Protein AF-A0A1G4JQG8-F1 (afdb_monomer_lite)

Radius of gyration: 28.27 Å; chains: 1; bounding box: 77×55×57 Å

Sequence (267 aa):
MTPISFDGLNLSKTSKTFNAACDEIEHASCKNINPGKVKKEIDALFSSLRLVADQLPAYDVEKYNARLEKLLKKVTDEGQATKKRKFQFKGKPKVDTPATNATPGDVELVDPKSKLTRQNIRYDQKIGNYQNLEDSSLSYENENEGLSENIIQSSSLHVRSLLRSVINFNGTPFNHGSIHIENAQDSVILLKLQAHSNIQVRLFGLHNCKVYIVRAGTEPQTIILENCSECQFHSDMKNTTTIQDFSNIGKLIEESEPSFSYVSFST

InterPro domains:
  IPR016098 Cyclase-associated protein CAP/septum formation inhibitor MinC, C-terminal [G3DSA:2.160.20.70] (112-264)
  IPR017901 C-CAP/cofactor C-like domain [PS51329] (112-262)

Foldseek 3Di:
DDDDDPPDDDQVVVLVVLVVLLVVLVVCLVVPHDLVVSLVSLVVSVVVLVVCVVVHDVVSSVVSVVSSVVSNVSSVVVVCPPDPPPDDDDPDPPDPDPDDDDDDDDPPPDDQPDAPECEEAEDDPVDQEAENYECYEYEYAPPDPPDCPQQAAEGHHEYENAYCYEYYYNEDSYQEEEYEYYQHENYEYAAEYEPNGHYAYEYENYELYEYEHAYPDQAAAEYEYANAANYEYEQVNPRRYHYHYPNQVPHPDDDDDDRYDYDHDDD

Organism: NCBI:txid1266666

Structure (mmCIF, N/CA/C/O backbone):
data_AF-A0A1G4JQG8-F1
#
_entry.id   AF-A0A1G4JQG8-F1
#
loop_
_atom_site.group_PDB
_atom_site.id
_atom_site.type_symbol
_atom_site.label_atom_id
_atom_site.label_alt_id
_atom_site.label_comp_id
_atom_site.label_asym_id
_atom_site.label_entity_id
_atom_site.label_seq_id
_atom_site.pdbx_PDB_ins_code
_atom_site.Cartn_x
_atom_site.Cartn_y
_atom_site.Cartn_z
_atom_site.occupancy
_atom_site.B_iso_or_equiv
_atom_site.auth_seq_id
_atom_site.auth_comp_id
_atom_site.auth_asym_id
_atom_site.auth_atom_id
_atom_site.pdbx_PDB_model_num
ATOM 1 N N . MET A 1 1 ? 44.232 36.525 -12.432 1.00 39.81 1 MET A N 1
ATOM 2 C CA . MET A 1 1 ? 44.971 35.293 -12.109 1.00 39.81 1 MET A CA 1
ATOM 3 C C . MET A 1 1 ? 45.468 34.710 -13.412 1.00 39.81 1 MET A C 1
ATOM 5 O O . MET A 1 1 ? 44.734 34.746 -14.394 1.00 39.81 1 MET A O 1
ATOM 9 N N . THR A 1 2 ? 46.738 34.326 -13.436 1.00 35.38 2 THR A N 1
ATOM 10 C CA . THR A 1 2 ? 47.447 33.759 -14.586 1.00 35.38 2 THR A CA 1
ATOM 11 C C . THR A 1 2 ? 46.851 32.402 -14.980 1.00 35.38 2 THR A C 1
ATOM 13 O O . THR A 1 2 ? 46.415 31.663 -14.097 1.00 35.38 2 THR A O 1
ATOM 16 N N . PRO A 1 3 ? 46.802 32.065 -16.282 1.00 38.88 3 PRO A N 1
ATOM 17 C CA . PRO A 1 3 ? 46.350 30.754 -16.734 1.00 38.88 3 PRO A CA 1
ATOM 18 C C . PRO A 1 3 ? 47.298 29.672 -16.205 1.00 38.88 3 PRO A C 1
ATOM 20 O O . PRO A 1 3 ? 48.518 29.801 -16.310 1.00 38.88 3 PRO A O 1
ATOM 23 N N . ILE A 1 4 ? 46.733 28.626 -15.603 1.00 49.22 4 ILE A N 1
ATOM 24 C CA . ILE A 1 4 ? 47.504 27.502 -15.072 1.00 49.22 4 ILE A CA 1
ATOM 25 C C . ILE A 1 4 ? 47.899 26.622 -16.263 1.00 49.22 4 ILE A C 1
ATOM 27 O O . ILE A 1 4 ? 47.044 25.967 -16.854 1.00 49.22 4 ILE A O 1
ATOM 31 N N . SER A 1 5 ? 49.181 26.643 -16.637 1.00 42.38 5 SER A N 1
ATOM 32 C CA . SER A 1 5 ? 49.748 25.688 -17.595 1.00 42.38 5 SER A CA 1
ATOM 33 C C . SER A 1 5 ? 50.168 24.418 -16.856 1.00 42.38 5 SER A C 1
ATOM 35 O O . SER A 1 5 ? 50.899 24.488 -15.866 1.00 42.38 5 SER A O 1
ATOM 37 N N . PHE A 1 6 ? 49.697 23.268 -17.335 1.00 51.81 6 PHE A N 1
ATOM 38 C CA . PHE A 1 6 ? 50.045 21.938 -16.832 1.00 51.81 6 PHE A CA 1
ATOM 39 C C . PHE A 1 6 ? 50.957 21.216 -17.832 1.00 51.81 6 PHE A C 1
ATOM 41 O O . PHE A 1 6 ? 50.687 20.088 -18.233 1.00 51.81 6 PHE A O 1
ATOM 48 N N . ASP A 1 7 ? 52.047 21.861 -18.246 1.00 42.00 7 ASP A N 1
ATOM 49 C CA . ASP A 1 7 ? 53.070 21.184 -19.040 1.00 42.00 7 ASP A CA 1
ATOM 50 C C . ASP A 1 7 ? 53.975 20.344 -18.127 1.00 42.00 7 ASP A C 1
ATOM 52 O O . ASP A 1 7 ? 54.821 20.854 -17.391 1.00 42.00 7 ASP A O 1
ATOM 56 N N . GLY A 1 8 ? 53.746 19.027 -18.175 1.00 56.66 8 GLY A N 1
ATOM 57 C CA . GLY A 1 8 ? 54.659 17.966 -17.741 1.00 56.66 8 GLY A CA 1
ATOM 58 C C . GLY A 1 8 ? 55.026 17.946 -16.257 1.00 56.66 8 GLY A C 1
ATOM 59 O O . GLY A 1 8 ? 56.146 18.313 -15.907 1.00 56.66 8 GLY A O 1
ATOM 60 N N . LEU A 1 9 ? 54.154 17.451 -15.361 1.00 45.22 9 LEU A N 1
ATOM 61 C CA . LEU A 1 9 ? 54.493 17.363 -13.931 1.00 45.22 9 LEU A CA 1
ATOM 62 C C . LEU A 1 9 ? 53.938 16.145 -13.161 1.00 45.22 9 LEU A C 1
ATOM 64 O O . LEU A 1 9 ? 52.785 15.748 -13.266 1.00 45.22 9 LEU A O 1
ATOM 68 N N . ASN A 1 10 ? 54.841 15.634 -12.317 1.00 58.09 10 ASN A N 1
ATOM 69 C CA . ASN A 1 10 ? 54.744 14.650 -11.235 1.00 58.09 10 ASN A CA 1
ATOM 70 C C . ASN A 1 10 ? 53.410 14.664 -10.450 1.00 58.09 10 ASN A C 1
ATOM 72 O O . ASN A 1 10 ? 53.010 15.702 -9.925 1.00 58.09 10 ASN A O 1
ATOM 76 N N . LEU A 1 11 ? 52.812 13.478 -10.274 1.00 56.19 11 LEU A N 1
ATOM 77 C CA . LEU A 1 11 ? 51.532 13.210 -9.594 1.00 56.19 11 LEU A CA 1
ATOM 78 C C . LEU A 1 11 ? 51.364 13.942 -8.245 1.00 56.19 11 LEU A C 1
ATOM 80 O O . LEU A 1 11 ? 50.303 14.484 -7.936 1.00 56.19 11 LEU A O 1
ATOM 84 N N . SER A 1 12 ? 52.443 14.024 -7.458 1.00 58.72 12 SER A N 1
ATOM 85 C CA . SER A 1 12 ? 52.441 14.689 -6.146 1.00 58.72 12 SER A CA 1
ATOM 86 C C . SER A 1 12 ? 52.349 16.218 -6.231 1.00 58.72 12 SER A C 1
ATOM 88 O O . SER A 1 12 ? 51.834 16.859 -5.314 1.00 58.72 12 SER A O 1
ATOM 90 N N . LYS A 1 13 ? 52.827 16.815 -7.329 1.00 61.56 13 LYS A N 1
ATOM 91 C CA . LYS A 1 13 ? 52.699 18.252 -7.602 1.00 61.56 13 LYS A CA 1
ATOM 92 C C . LYS A 1 13 ? 51.296 18.567 -8.114 1.00 61.56 13 LYS A C 1
ATOM 94 O O . LYS A 1 13 ? 50.686 19.496 -7.603 1.00 61.56 13 LYS A O 1
ATOM 99 N N . THR A 1 14 ? 50.748 17.744 -9.008 1.00 64.56 14 THR A N 1
ATOM 100 C CA . THR A 1 14 ? 49.387 17.903 -9.551 1.00 64.56 14 THR A CA 1
ATOM 101 C C . THR A 1 14 ? 48.327 17.851 -8.450 1.00 64.56 14 THR A C 1
ATOM 103 O O . THR A 1 14 ? 47.477 18.735 -8.373 1.00 64.56 14 THR A O 1
ATOM 106 N N . SER A 1 15 ? 48.440 16.897 -7.519 1.00 65.62 15 SER A N 1
ATOM 107 C CA . SER A 1 15 ? 47.532 16.792 -6.369 1.00 65.62 15 SER A CA 1
ATOM 108 C C . SER A 1 15 ? 47.615 18.006 -5.429 1.00 65.62 15 SER A C 1
ATOM 110 O O . SER A 1 15 ? 46.590 18.518 -4.970 1.00 65.62 15 SER A O 1
ATOM 112 N N . LYS A 1 16 ? 48.824 18.522 -5.163 1.00 69.50 16 LYS A N 1
ATOM 113 C CA . LYS A 1 16 ? 49.020 19.727 -4.338 1.00 69.50 16 LYS A CA 1
ATOM 114 C C . LYS A 1 16 ? 48.466 20.982 -5.012 1.00 69.50 16 LYS A C 1
ATOM 116 O O . LYS A 1 16 ? 47.820 21.778 -4.340 1.00 69.50 16 LYS A O 1
ATOM 121 N N . THR A 1 17 ? 48.660 21.129 -6.321 1.00 69.94 17 THR A N 1
ATOM 122 C CA . THR A 1 17 ? 48.133 22.259 -7.097 1.00 69.94 17 THR A CA 1
ATOM 123 C C . THR A 1 17 ? 46.606 22.243 -7.157 1.00 69.94 17 THR A C 1
ATOM 125 O O . THR A 1 17 ? 45.989 23.287 -6.972 1.00 69.94 17 THR A O 1
ATOM 128 N N . PHE A 1 18 ? 45.981 21.072 -7.334 1.00 70.75 18 PHE A N 1
ATOM 129 C CA . PHE A 1 18 ? 44.518 20.953 -7.314 1.00 70.75 18 PHE A CA 1
ATOM 130 C C . PHE A 1 18 ? 43.921 21.253 -5.941 1.00 70.75 18 PHE A C 1
ATOM 132 O O . PHE A 1 18 ? 42.918 21.958 -5.854 1.00 70.75 18 PHE A O 1
ATOM 139 N N . ASN A 1 19 ? 44.547 20.764 -4.868 1.00 73.62 19 ASN A N 1
ATOM 140 C CA . ASN A 1 19 ? 44.100 21.077 -3.513 1.00 73.62 19 ASN A CA 1
ATOM 141 C C . ASN A 1 19 ? 44.232 22.576 -3.213 1.00 73.62 19 ASN A C 1
ATOM 143 O O . ASN A 1 19 ? 43.256 23.174 -2.778 1.00 73.62 19 ASN A O 1
ATOM 147 N N . ALA A 1 20 ? 45.369 23.197 -3.547 1.00 75.06 20 ALA A N 1
ATOM 148 C CA . ALA A 1 20 ? 45.568 24.634 -3.363 1.00 75.06 20 ALA A CA 1
ATOM 149 C C . ALA A 1 20 ? 44.559 25.476 -4.167 1.00 75.06 20 ALA A C 1
ATOM 151 O O . ALA A 1 20 ? 43.997 26.427 -3.634 1.00 75.06 20 ALA A O 1
ATOM 152 N N . ALA A 1 21 ? 44.264 25.098 -5.416 1.00 71.25 21 ALA A N 1
ATOM 153 C CA . ALA A 1 21 ? 43.265 25.785 -6.235 1.00 71.25 21 ALA A CA 1
ATOM 154 C C . ALA A 1 21 ? 41.833 25.623 -5.685 1.00 71.25 21 ALA A C 1
ATOM 156 O O . ALA A 1 21 ? 41.050 26.572 -5.710 1.00 71.25 21 ALA A O 1
ATOM 157 N N . CYS A 1 22 ? 41.490 24.446 -5.147 1.00 69.19 22 CYS A N 1
ATOM 158 C CA . CYS A 1 22 ? 40.207 24.235 -4.469 1.00 69.19 22 CYS A CA 1
ATOM 159 C C . CYS A 1 22 ? 40.104 25.067 -3.181 1.00 69.19 22 CYS A C 1
ATOM 161 O O . CYS A 1 22 ? 39.057 25.661 -2.927 1.00 69.19 22 CYS A O 1
ATOM 163 N N . ASP A 1 23 ? 41.183 25.144 -2.399 1.00 76.06 23 ASP A N 1
ATOM 164 C CA . ASP A 1 23 ? 41.245 25.926 -1.159 1.00 76.06 23 ASP A CA 1
ATOM 165 C C . ASP A 1 23 ? 41.151 27.441 -1.442 1.00 76.06 23 ASP A C 1
ATOM 167 O O . ASP A 1 23 ? 40.461 28.172 -0.728 1.00 76.06 23 ASP A O 1
ATOM 171 N N . GLU A 1 24 ? 41.780 27.928 -2.520 1.00 74.44 24 GLU A N 1
ATOM 172 C CA . GLU A 1 24 ? 41.679 29.328 -2.957 1.00 74.44 24 GLU A CA 1
ATOM 173 C C . GLU A 1 24 ? 40.253 29.706 -3.380 1.00 74.44 24 GLU A C 1
ATOM 175 O O . GLU A 1 24 ? 39.774 30.785 -3.020 1.00 74.44 24 GLU A O 1
ATOM 180 N N . ILE A 1 25 ? 39.548 28.814 -4.083 1.00 69.38 25 ILE A N 1
ATOM 181 C CA . ILE A 1 25 ? 38.146 29.020 -4.476 1.00 69.38 25 ILE A CA 1
ATOM 182 C C . ILE A 1 25 ? 37.213 28.963 -3.270 1.00 69.38 25 ILE A C 1
ATOM 184 O O . ILE A 1 25 ? 36.303 29.785 -3.161 1.00 69.38 25 ILE A O 1
ATOM 188 N N . GLU A 1 26 ? 37.453 28.044 -2.334 1.00 70.06 26 GLU A N 1
ATOM 189 C CA . GLU A 1 26 ? 36.725 27.982 -1.064 1.00 70.06 26 GLU A CA 1
ATOM 190 C C . GLU A 1 26 ? 36.859 29.295 -0.286 1.00 70.06 26 GLU A C 1
ATOM 192 O O . GLU A 1 26 ? 35.862 29.878 0.150 1.00 70.06 26 GLU A O 1
ATOM 197 N N . HIS A 1 27 ? 38.078 29.820 -0.190 1.00 70.00 27 HIS A N 1
ATOM 198 C CA . HIS A 1 27 ? 38.349 31.081 0.485 1.00 70.00 27 HIS A CA 1
ATOM 199 C C . HIS A 1 27 ? 37.795 32.304 -0.276 1.00 70.00 27 HIS A C 1
ATOM 201 O O . HIS A 1 27 ? 37.311 33.251 0.350 1.00 70.00 27 HIS A O 1
ATOM 207 N N . ALA A 1 28 ? 37.802 32.291 -1.615 1.00 64.50 28 ALA A N 1
ATOM 208 C CA . ALA A 1 28 ? 37.194 33.336 -2.443 1.00 64.50 28 ALA A CA 1
ATOM 209 C C . ALA A 1 28 ? 35.658 33.354 -2.334 1.00 64.50 28 ALA A C 1
ATOM 211 O O . ALA A 1 28 ? 35.064 34.436 -2.291 1.00 64.50 28 ALA A O 1
ATOM 212 N N . SER A 1 29 ? 35.026 32.180 -2.214 1.00 62.44 29 SER A N 1
ATOM 213 C CA . SER A 1 29 ? 33.582 32.036 -1.981 1.00 62.44 29 SER A CA 1
ATOM 214 C C . SER A 1 29 ? 33.173 32.625 -0.626 1.00 62.44 29 SER A C 1
ATOM 216 O O . SER A 1 29 ? 32.195 33.361 -0.548 1.00 62.44 29 SER A O 1
ATOM 218 N N . CYS A 1 30 ? 33.964 32.411 0.434 1.00 62.56 30 CYS A N 1
ATOM 219 C CA . CYS A 1 30 ? 33.686 32.981 1.761 1.00 62.56 30 CYS A CA 1
ATOM 220 C C . CYS A 1 30 ? 33.865 34.510 1.846 1.00 62.56 30 CYS A C 1
ATOM 222 O O . CYS A 1 30 ? 33.327 35.134 2.760 1.00 62.56 30 CYS A O 1
ATOM 224 N N . LYS A 1 31 ? 34.602 35.137 0.916 1.00 60.97 31 LYS A N 1
ATOM 225 C CA . LYS A 1 31 ? 34.872 36.591 0.908 1.00 60.97 31 LYS A CA 1
ATOM 226 C C . LYS A 1 31 ? 33.889 37.422 0.074 1.00 60.97 31 LYS A C 1
ATOM 228 O O . LYS A 1 31 ? 34.141 38.604 -0.147 1.00 60.97 31 LYS A O 1
ATOM 233 N N . ASN A 1 32 ? 32.759 36.845 -0.347 1.00 55.69 32 ASN A N 1
ATOM 234 C CA . ASN A 1 32 ? 31.699 37.549 -1.085 1.00 55.69 32 ASN A CA 1
ATOM 235 C C . ASN A 1 32 ? 32.187 38.144 -2.427 1.00 55.69 32 ASN A C 1
ATOM 237 O O . ASN A 1 32 ? 31.772 39.223 -2.857 1.00 55.69 32 ASN A O 1
ATOM 241 N N . ILE A 1 33 ? 33.114 37.448 -3.093 1.00 59.44 33 ILE A N 1
ATOM 242 C CA . ILE A 1 33 ? 33.596 37.823 -4.425 1.00 59.44 33 ILE A CA 1
ATOM 243 C C . ILE A 1 33 ? 32.560 37.373 -5.459 1.00 59.44 33 ILE A C 1
ATOM 245 O O . ILE A 1 33 ? 32.061 36.255 -5.404 1.00 59.44 33 ILE A O 1
ATOM 249 N N . ASN A 1 34 ? 32.248 38.272 -6.400 1.00 68.00 34 ASN A N 1
ATOM 250 C CA . ASN A 1 34 ? 31.232 38.137 -7.449 1.00 68.00 34 ASN A CA 1
ATOM 251 C C . ASN A 1 34 ? 31.001 36.670 -7.901 1.00 68.00 34 ASN A C 1
ATOM 253 O O . ASN A 1 34 ? 31.889 36.088 -8.537 1.00 68.00 34 ASN A O 1
ATOM 257 N N . PRO A 1 35 ? 29.816 36.082 -7.639 1.00 66.62 35 PRO A N 1
ATOM 258 C CA . PRO A 1 35 ? 29.555 34.651 -7.833 1.00 66.62 35 PRO A CA 1
ATOM 259 C C . PRO A 1 35 ? 29.714 34.206 -9.294 1.00 66.62 35 PRO A C 1
ATOM 261 O O . PRO A 1 35 ? 30.052 33.057 -9.572 1.00 66.62 35 PRO A O 1
ATOM 264 N N . GLY A 1 36 ? 29.543 35.128 -10.251 1.00 69.62 36 GLY A N 1
ATOM 265 C CA . GLY A 1 36 ? 29.764 34.850 -11.670 1.00 69.62 36 GLY A CA 1
ATOM 266 C C . GLY A 1 36 ? 31.234 34.618 -12.037 1.00 69.62 36 GLY A C 1
ATOM 267 O O . GLY A 1 36 ? 31.514 33.931 -13.017 1.00 69.62 36 GLY A O 1
ATOM 268 N N . LYS A 1 37 ? 32.176 35.166 -11.261 1.00 72.56 37 LYS A N 1
ATOM 269 C CA . LYS A 1 37 ? 33.614 34.957 -11.464 1.00 72.56 37 LYS A CA 1
ATOM 270 C C . LYS A 1 37 ? 34.063 33.624 -10.862 1.00 72.56 37 LYS A C 1
ATOM 272 O O . LYS A 1 37 ? 34.716 32.852 -11.554 1.00 72.56 37 LYS A O 1
ATOM 277 N N . VAL A 1 38 ? 33.608 33.321 -9.646 1.00 71.94 38 VAL A N 1
ATOM 278 C CA . VAL A 1 38 ? 33.898 32.055 -8.950 1.00 71.94 38 VAL A CA 1
ATOM 279 C C . VAL A 1 38 ? 33.360 30.858 -9.740 1.00 71.94 38 VAL A C 1
ATOM 281 O O . VAL A 1 38 ? 34.055 29.863 -9.910 1.00 71.94 38 VAL A O 1
ATOM 284 N N . LYS A 1 39 ? 32.162 30.975 -10.330 1.00 78.69 39 LYS A N 1
ATOM 285 C CA . LYS A 1 39 ? 31.610 29.929 -11.202 1.00 78.69 39 LYS A CA 1
ATOM 286 C C . LYS A 1 39 ? 32.491 29.643 -12.426 1.00 78.69 39 LYS A C 1
ATOM 288 O O . LYS A 1 39 ? 32.757 28.486 -12.721 1.00 78.69 39 LYS A O 1
ATOM 293 N N . LYS A 1 40 ? 32.982 30.685 -13.109 1.00 77.50 40 LYS A N 1
ATOM 294 C CA . LYS A 1 40 ? 33.889 30.518 -14.260 1.00 77.50 40 LYS A CA 1
ATOM 295 C C . LYS A 1 40 ? 35.212 29.857 -13.867 1.00 77.50 40 LYS A C 1
ATOM 297 O O . LYS A 1 40 ? 35.772 29.114 -14.663 1.00 77.50 40 LYS A O 1
ATOM 302 N N . GLU A 1 41 ? 35.701 30.123 -12.659 1.00 76.19 41 GLU A N 1
ATOM 303 C CA . GLU A 1 41 ? 36.919 29.505 -12.122 1.00 76.19 41 GLU A CA 1
ATOM 304 C C . GLU A 1 41 ? 36.696 28.019 -11.778 1.00 76.19 41 GLU A C 1
ATOM 306 O O . GLU A 1 41 ? 37.545 27.187 -12.097 1.00 76.19 41 GLU A O 1
ATOM 311 N N . ILE A 1 42 ? 35.522 27.660 -11.244 1.00 79.19 42 ILE A N 1
ATOM 312 C CA . ILE A 1 42 ? 35.119 26.260 -11.023 1.00 79.19 42 ILE A CA 1
ATOM 313 C C . ILE A 1 42 ? 34.980 25.505 -12.356 1.00 79.19 42 ILE A C 1
ATOM 315 O O . ILE A 1 42 ? 35.508 24.402 -12.493 1.00 79.19 42 ILE A O 1
ATOM 319 N N . ASP A 1 43 ? 34.336 26.102 -13.364 1.00 79.31 43 ASP A N 1
ATOM 320 C CA . ASP A 1 43 ? 34.175 25.493 -14.695 1.00 79.31 43 ASP A CA 1
ATOM 321 C C . ASP A 1 43 ? 35.535 25.293 -15.403 1.00 79.31 43 ASP A C 1
ATOM 323 O O . ASP A 1 43 ? 35.767 24.281 -16.079 1.00 79.31 43 ASP A O 1
ATOM 327 N N . ALA A 1 44 ? 36.474 26.226 -15.208 1.00 79.06 44 ALA A N 1
ATOM 328 C CA . ALA A 1 44 ? 37.845 26.095 -15.695 1.00 79.06 44 ALA A CA 1
ATOM 329 C C . ALA A 1 44 ? 38.595 24.945 -14.999 1.00 79.06 44 ALA A C 1
ATOM 331 O O . ALA A 1 44 ? 39.303 24.193 -15.665 1.00 79.06 44 ALA A O 1
ATOM 332 N N . LEU 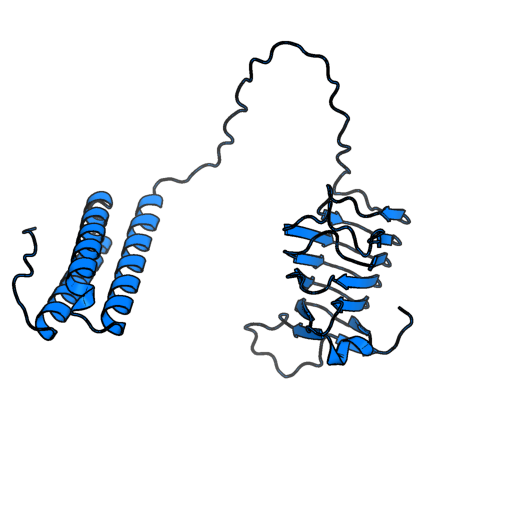A 1 45 ? 38.399 24.745 -13.691 1.00 79.06 45 LEU A N 1
ATOM 333 C CA . LEU A 1 45 ? 38.989 23.617 -12.958 1.00 79.06 45 LEU A CA 1
ATOM 334 C C . LEU A 1 45 ? 38.386 22.269 -13.337 1.00 79.06 45 LEU A C 1
ATOM 336 O O . LEU A 1 45 ? 39.136 21.303 -13.439 1.00 79.06 45 LEU A O 1
ATOM 340 N N . PHE A 1 46 ? 37.081 22.194 -13.609 1.00 80.19 46 PHE A N 1
ATOM 341 C CA . PHE A 1 46 ? 36.476 20.986 -14.180 1.00 80.19 46 PHE A CA 1
ATOM 342 C C . PHE A 1 46 ? 37.096 20.634 -15.533 1.00 80.19 46 PHE A C 1
ATOM 344 O O . PHE A 1 46 ? 37.373 19.467 -15.809 1.00 80.19 46 PHE A O 1
ATOM 351 N N . SER A 1 47 ? 37.343 21.644 -16.367 1.00 78.56 47 SER A N 1
ATOM 352 C CA . SER A 1 47 ? 37.980 21.456 -17.672 1.00 78.56 47 SER A CA 1
ATOM 353 C C . SER A 1 47 ? 39.422 20.964 -17.516 1.00 78.56 47 SER A C 1
ATOM 355 O O . SER A 1 47 ? 39.809 19.993 -18.160 1.00 78.56 47 SER A O 1
ATOM 357 N N . SER A 1 48 ? 40.187 21.555 -16.597 1.00 76.31 48 SER A N 1
ATOM 358 C CA . SER A 1 48 ? 41.548 21.109 -16.279 1.00 76.31 48 SER A CA 1
ATOM 359 C C . SER A 1 48 ? 41.580 19.699 -15.690 1.00 76.31 48 SER A C 1
ATOM 361 O O . SER A 1 48 ? 42.434 18.910 -16.076 1.00 76.31 48 SER A O 1
ATOM 363 N N . LEU A 1 49 ? 40.639 19.351 -14.804 1.00 78.25 49 LEU A N 1
ATOM 364 C CA . LEU A 1 49 ? 40.551 18.019 -14.197 1.00 78.25 49 LEU A CA 1
ATOM 365 C C . LEU A 1 49 ? 40.274 16.949 -15.252 1.00 78.25 49 LEU A C 1
ATOM 367 O O . LEU A 1 49 ? 40.895 15.895 -15.217 1.00 78.25 49 LEU A O 1
ATOM 371 N N . ARG A 1 50 ? 39.399 17.237 -16.223 1.00 80.81 50 ARG A N 1
ATOM 372 C CA . ARG A 1 50 ? 39.124 16.337 -17.353 1.00 80.81 50 ARG A CA 1
ATOM 373 C C . ARG A 1 50 ? 40.347 16.110 -18.238 1.00 80.81 50 ARG A C 1
ATOM 375 O O . ARG A 1 50 ? 40.520 15.005 -18.727 1.00 80.81 50 ARG A O 1
ATOM 382 N N . LEU A 1 51 ? 41.197 17.122 -18.416 1.00 78.19 51 LEU A N 1
ATOM 383 C CA . LEU A 1 51 ? 42.424 16.998 -19.212 1.00 78.19 51 LEU A CA 1
ATOM 384 C C . LEU A 1 51 ? 43.503 16.144 -18.530 1.00 78.19 51 LEU A C 1
ATOM 386 O O . LEU A 1 51 ? 44.323 15.547 -19.220 1.00 78.19 51 LEU A O 1
ATOM 390 N N . VAL A 1 52 ? 43.509 16.075 -17.194 1.00 75.56 52 VAL A N 1
ATOM 391 C CA . VAL A 1 52 ? 44.491 15.289 -16.421 1.00 75.56 52 VAL A CA 1
ATOM 392 C C . VAL A 1 52 ? 43.901 14.022 -15.791 1.00 75.56 52 VAL A C 1
ATOM 394 O O . VAL A 1 52 ? 44.609 13.319 -15.073 1.00 75.56 52 VAL A O 1
ATOM 397 N N . ALA A 1 53 ? 42.624 13.720 -16.050 1.00 75.19 53 ALA A N 1
ATOM 398 C CA . ALA A 1 53 ? 41.895 12.615 -15.424 1.00 75.19 53 ALA A CA 1
ATOM 399 C C . ALA A 1 53 ? 42.554 11.257 -15.700 1.00 75.19 53 ALA A C 1
ATOM 401 O O . ALA A 1 53 ? 42.707 10.461 -14.779 1.00 75.19 53 ALA A O 1
ATOM 402 N N . ASP A 1 54 ? 43.032 11.042 -16.927 1.00 75.94 54 ASP A N 1
ATOM 403 C CA . ASP A 1 54 ? 43.691 9.794 -17.341 1.00 75.94 54 ASP A CA 1
ATOM 404 C C . ASP A 1 54 ? 45.073 9.592 -16.691 1.00 75.94 54 ASP A C 1
ATOM 406 O O . ASP A 1 54 ? 45.655 8.512 -16.767 1.00 75.94 54 ASP A O 1
ATOM 410 N N . GLN A 1 55 ? 45.617 10.633 -16.053 1.00 74.44 55 GLN A N 1
ATOM 411 C CA . GLN A 1 55 ? 46.919 10.611 -15.382 1.00 74.44 55 GLN A CA 1
ATOM 412 C C . GLN A 1 55 ? 46.792 10.540 -13.856 1.00 74.44 55 GLN A C 1
ATOM 414 O O . GLN A 1 55 ? 47.807 10.472 -13.164 1.00 74.44 55 GLN A O 1
ATOM 419 N N . LEU A 1 56 ? 45.568 10.569 -13.323 1.00 72.94 56 LEU A N 1
ATOM 420 C CA . LEU A 1 56 ? 45.283 10.536 -11.893 1.00 72.94 56 LEU A CA 1
ATOM 421 C C . LEU A 1 56 ? 44.652 9.192 -11.495 1.00 72.94 56 LEU A C 1
ATOM 423 O O . LEU A 1 56 ? 43.912 8.593 -12.273 1.00 72.94 56 LEU A O 1
ATOM 427 N N . PRO A 1 57 ? 44.888 8.709 -10.263 1.00 77.94 57 PRO A N 1
ATOM 428 C CA . PRO A 1 57 ? 44.128 7.593 -9.718 1.00 77.94 57 PRO A CA 1
ATOM 429 C C . PRO A 1 57 ? 42.627 7.904 -9.723 1.00 77.94 57 PRO A C 1
ATOM 431 O O . PRO A 1 57 ? 42.220 9.003 -9.344 1.00 77.94 57 PRO A O 1
ATOM 434 N N . ALA A 1 58 ? 41.797 6.919 -10.076 1.00 75.31 58 ALA A N 1
ATOM 435 C CA . ALA A 1 58 ? 40.339 7.079 -10.154 1.00 75.31 58 ALA A CA 1
ATOM 436 C C . ALA A 1 58 ? 39.728 7.661 -8.864 1.00 75.31 58 ALA A C 1
ATOM 438 O O . ALA A 1 58 ? 38.858 8.527 -8.922 1.00 75.31 58 ALA A O 1
ATOM 439 N N . TYR A 1 59 ? 40.260 7.255 -7.707 1.00 78.31 59 TYR A N 1
ATOM 440 C CA . TYR A 1 59 ? 39.870 7.779 -6.398 1.00 78.31 59 TYR A CA 1
ATOM 441 C C . TYR A 1 59 ? 40.095 9.293 -6.259 1.00 78.31 59 TYR A C 1
ATOM 443 O O . TYR A 1 59 ? 39.247 10.004 -5.722 1.00 78.31 59 TYR A O 1
ATOM 451 N N . ASP A 1 60 ? 41.218 9.810 -6.761 1.00 72.69 60 ASP A N 1
ATOM 452 C CA . ASP A 1 60 ? 41.526 11.238 -6.682 1.00 72.69 60 ASP A CA 1
ATOM 453 C C . ASP A 1 60 ? 40.646 12.041 -7.646 1.00 72.69 60 ASP A C 1
ATOM 455 O O . ASP A 1 60 ? 40.143 13.101 -7.278 1.00 72.69 60 ASP A O 1
ATOM 459 N N . VAL A 1 61 ? 40.380 11.513 -8.845 1.00 78.00 61 VAL A N 1
ATOM 460 C CA . VAL A 1 61 ? 39.458 12.130 -9.816 1.00 78.00 61 VAL A CA 1
ATOM 461 C C . VAL A 1 61 ? 38.049 12.249 -9.235 1.00 78.00 61 VAL A C 1
ATOM 463 O O . VAL A 1 61 ? 37.440 13.319 -9.299 1.00 78.00 61 VAL A O 1
ATOM 466 N N . GLU A 1 62 ? 37.536 11.182 -8.624 1.00 80.75 62 GLU A N 1
ATOM 467 C CA . GLU A 1 62 ? 36.223 11.176 -7.976 1.00 80.75 62 GLU A CA 1
ATOM 468 C C . GLU A 1 62 ? 36.172 12.154 -6.793 1.00 80.75 62 GLU A C 1
ATOM 470 O O . GLU A 1 62 ? 35.255 12.972 -6.690 1.00 80.75 62 GLU A O 1
ATOM 475 N N . LYS A 1 63 ? 37.213 12.156 -5.953 1.00 81.44 63 LYS A N 1
ATOM 476 C CA . LYS A 1 63 ? 37.350 13.083 -4.824 1.00 81.44 63 LYS A CA 1
ATOM 477 C C . LYS A 1 63 ? 37.365 14.549 -5.267 1.00 81.44 63 LYS A C 1
ATOM 479 O O . LYS A 1 63 ? 36.712 15.383 -4.632 1.00 81.44 63 LYS A O 1
ATOM 484 N N . TYR A 1 64 ? 38.091 14.885 -6.336 1.00 79.06 64 TYR A N 1
ATOM 485 C CA . TYR A 1 64 ? 38.135 16.250 -6.866 1.00 79.06 64 TYR A CA 1
ATOM 486 C C . TYR A 1 64 ? 36.810 16.659 -7.515 1.00 79.06 64 TYR A C 1
ATOM 488 O O . TYR A 1 64 ? 36.350 17.775 -7.272 1.00 79.06 64 TYR A O 1
ATOM 496 N N . ASN A 1 65 ? 36.150 15.759 -8.249 1.00 81.19 65 ASN A N 1
ATOM 497 C CA . ASN A 1 65 ? 34.820 16.015 -8.809 1.00 81.19 65 ASN A CA 1
ATOM 498 C C . ASN A 1 65 ? 33.792 16.302 -7.710 1.00 81.19 65 ASN A C 1
ATOM 500 O O . ASN A 1 65 ? 33.147 17.349 -7.738 1.00 81.19 65 ASN A O 1
ATOM 504 N N . ALA A 1 66 ? 33.711 15.447 -6.688 1.00 82.31 66 ALA A N 1
ATOM 505 C CA . ALA A 1 66 ? 32.786 15.632 -5.571 1.00 82.31 66 ALA A CA 1
ATOM 506 C C . ALA A 1 66 ? 33.024 16.964 -4.832 1.00 82.31 66 ALA A C 1
ATOM 508 O O . ALA A 1 66 ? 32.081 17.636 -4.398 1.00 82.31 66 ALA A O 1
ATOM 509 N N . ARG A 1 67 ? 34.290 17.387 -4.706 1.00 80.12 67 ARG A N 1
ATOM 510 C CA . ARG A 1 67 ? 34.645 18.669 -4.084 1.00 80.12 67 ARG A CA 1
ATOM 511 C C . ARG A 1 67 ? 34.234 19.863 -4.950 1.00 80.12 67 ARG A C 1
ATOM 513 O O . ARG A 1 67 ? 33.626 20.797 -4.426 1.00 80.12 67 ARG A O 1
ATOM 520 N N . LEU A 1 68 ? 34.504 19.828 -6.255 1.00 81.75 68 LEU A N 1
ATOM 521 C CA . LEU A 1 68 ? 34.114 20.890 -7.188 1.00 81.75 68 LEU A CA 1
ATOM 522 C C . LEU A 1 68 ? 32.587 21.007 -7.324 1.00 81.75 68 LEU A C 1
ATOM 524 O O . LEU A 1 68 ? 32.061 22.119 -7.346 1.00 81.75 68 LEU A O 1
ATOM 528 N N . GLU A 1 69 ? 31.855 19.890 -7.321 1.00 82.88 69 GLU A N 1
ATOM 529 C CA . GLU A 1 69 ? 30.385 19.879 -7.318 1.00 82.88 69 GLU A CA 1
ATOM 530 C C . GLU A 1 69 ? 29.812 20.530 -6.058 1.00 82.88 69 GLU A C 1
ATOM 532 O O . GLU A 1 69 ? 28.895 21.355 -6.128 1.00 82.88 69 GLU A O 1
ATOM 537 N N . LYS A 1 70 ? 30.392 20.219 -4.893 1.00 82.44 70 LYS A N 1
ATOM 538 C CA . LYS A 1 70 ? 30.008 20.842 -3.622 1.00 82.44 70 LYS A CA 1
ATOM 539 C C . LYS A 1 70 ? 30.238 22.355 -3.643 1.00 82.44 70 LYS A C 1
ATOM 541 O O . LYS A 1 70 ? 29.420 23.098 -3.099 1.00 82.44 70 LYS A O 1
ATOM 546 N N . LEU A 1 71 ? 31.317 22.816 -4.276 1.00 76.88 71 LEU A N 1
ATOM 547 C CA . LEU A 1 71 ? 31.615 24.243 -4.422 1.00 76.88 71 LEU A CA 1
ATOM 548 C C . LEU A 1 71 ? 30.677 24.940 -5.399 1.00 76.88 71 LEU A C 1
ATOM 550 O O . LEU A 1 71 ? 30.143 26.002 -5.081 1.00 76.88 71 LEU A O 1
ATOM 554 N N . LEU A 1 72 ? 30.398 24.315 -6.541 1.00 80.12 72 LEU A N 1
ATOM 555 C CA . LEU A 1 72 ? 29.452 24.836 -7.522 1.00 80.12 72 LEU A CA 1
ATOM 556 C C . LEU A 1 72 ? 28.050 24.984 -6.921 1.00 80.12 72 LEU A C 1
ATOM 558 O O . LEU A 1 72 ? 27.376 25.992 -7.149 1.00 80.12 72 LEU A O 1
ATOM 562 N N . LYS A 1 73 ? 27.628 24.002 -6.116 1.00 81.94 73 LYS A N 1
ATOM 563 C CA . LYS A 1 73 ? 26.350 24.029 -5.403 1.00 81.94 73 LYS A CA 1
ATOM 564 C C . LYS A 1 73 ? 26.287 25.187 -4.407 1.00 81.94 73 LYS A C 1
ATOM 566 O O . LYS A 1 73 ? 25.347 25.971 -4.473 1.00 81.94 73 LYS A O 1
ATOM 571 N N . LYS A 1 74 ? 27.316 25.371 -3.571 1.00 77.12 74 LYS A N 1
ATOM 572 C CA . LYS A 1 74 ? 27.390 26.502 -2.625 1.00 77.12 74 LYS A CA 1
ATOM 573 C C . LYS A 1 74 ? 27.294 27.861 -3.321 1.00 77.12 74 LYS A C 1
ATOM 575 O O . LYS A 1 74 ? 26.480 28.684 -2.922 1.00 77.12 74 LYS A O 1
ATOM 580 N N . VAL A 1 75 ? 28.051 28.073 -4.400 1.00 73.31 75 VAL A N 1
ATOM 581 C CA . VAL A 1 75 ? 28.022 29.337 -5.162 1.00 73.31 75 VAL A CA 1
ATOM 582 C C . VAL A 1 75 ? 26.658 29.564 -5.828 1.00 73.31 75 VAL A C 1
ATOM 584 O O . VAL A 1 75 ? 26.186 30.698 -5.928 1.00 73.31 75 VAL A O 1
ATOM 587 N N . THR A 1 76 ? 26.000 28.493 -6.277 1.00 71.12 76 THR A N 1
ATOM 588 C CA . THR A 1 76 ? 24.664 28.567 -6.888 1.00 71.12 76 THR A CA 1
ATOM 589 C C . THR A 1 76 ? 23.582 28.878 -5.853 1.00 71.12 76 THR A C 1
ATOM 591 O O . THR A 1 76 ? 22.703 29.696 -6.129 1.00 71.12 76 THR A O 1
ATOM 594 N N . ASP A 1 77 ? 23.669 28.280 -4.666 1.00 68.25 77 ASP A N 1
ATOM 595 C CA . ASP A 1 77 ? 22.717 28.473 -3.570 1.00 68.25 77 ASP A CA 1
ATOM 596 C C . ASP A 1 77 ? 22.878 29.869 -2.931 1.00 68.25 77 ASP A C 1
ATOM 598 O O . ASP A 1 77 ? 21.891 30.582 -2.728 1.00 68.25 77 ASP A O 1
ATOM 602 N N . GLU A 1 78 ? 24.115 30.334 -2.716 1.00 61.91 78 GLU A N 1
ATOM 603 C CA . GLU A 1 78 ? 24.412 31.689 -2.219 1.00 61.91 78 GLU A CA 1
ATOM 604 C C . GLU A 1 78 ? 24.043 32.777 -3.246 1.00 61.91 78 GLU A C 1
ATOM 606 O O . GLU A 1 78 ? 23.518 33.834 -2.884 1.00 61.91 78 GLU A O 1
ATOM 611 N N . GLY A 1 79 ? 24.200 32.500 -4.547 1.00 53.50 79 GLY A N 1
ATOM 612 C CA . GLY A 1 79 ? 23.743 33.373 -5.634 1.00 53.50 79 GLY A CA 1
ATOM 613 C C . GLY A 1 79 ? 22.214 33.502 -5.753 1.00 53.50 79 GLY A C 1
ATOM 614 O O . GLY A 1 79 ? 21.723 34.429 -6.404 1.00 53.50 79 GLY A O 1
ATOM 615 N N . GLN A 1 80 ? 21.445 32.609 -5.120 1.00 50.50 80 GLN A N 1
ATOM 616 C CA . GLN A 1 80 ? 19.977 32.660 -5.072 1.00 50.50 80 GLN A CA 1
ATOM 617 C C . GLN A 1 80 ? 19.426 33.349 -3.814 1.00 50.50 80 GLN A C 1
ATOM 619 O O . GLN A 1 80 ? 18.255 33.746 -3.811 1.00 50.50 80 GLN A O 1
ATOM 624 N N . ALA A 1 81 ? 20.251 33.585 -2.786 1.00 49.41 81 ALA A N 1
ATOM 625 C CA . ALA A 1 81 ? 19.816 34.155 -1.506 1.00 49.41 81 ALA A CA 1
ATOM 626 C C . ALA A 1 81 ? 19.221 35.579 -1.611 1.00 49.41 81 ALA A C 1
ATOM 628 O O . ALA A 1 81 ? 18.451 35.996 -0.747 1.00 49.41 81 ALA A O 1
ATOM 629 N N . THR A 1 82 ? 19.492 36.323 -2.691 1.00 50.53 82 THR A N 1
ATOM 630 C CA . THR A 1 82 ? 18.931 37.672 -2.923 1.00 50.53 82 THR A CA 1
ATOM 631 C C . THR A 1 82 ? 17.689 37.716 -3.813 1.00 50.53 82 THR A C 1
ATOM 633 O O . THR A 1 82 ? 17.128 38.791 -4.023 1.00 50.53 82 THR A O 1
ATOM 636 N N . LYS A 1 83 ? 17.171 36.581 -4.296 1.00 49.91 83 LYS A N 1
ATOM 637 C CA . LYS A 1 83 ? 15.894 36.558 -5.026 1.00 49.91 83 LYS A CA 1
ATOM 638 C C . LYS A 1 83 ? 14.905 35.652 -4.314 1.00 49.91 83 LYS A C 1
ATOM 640 O O . LYS A 1 83 ? 14.696 34.512 -4.716 1.00 49.91 83 LYS A O 1
ATOM 645 N N . LYS A 1 84 ? 14.217 36.207 -3.304 1.00 50.00 84 LYS A N 1
ATOM 646 C CA . LYS A 1 84 ? 12.923 35.679 -2.843 1.00 50.00 84 LYS A CA 1
ATOM 647 C C . LYS A 1 84 ? 11.994 35.600 -4.057 1.00 50.00 84 LYS A C 1
ATOM 649 O O . LYS A 1 84 ? 11.348 36.582 -4.422 1.00 50.00 84 LYS A O 1
ATOM 654 N N . ARG A 1 85 ? 11.957 34.440 -4.716 1.00 52.06 85 ARG A N 1
ATOM 655 C CA . ARG A 1 85 ? 10.986 34.124 -5.761 1.00 52.06 85 ARG A CA 1
ATOM 656 C C . ARG A 1 85 ? 9.616 34.104 -5.096 1.00 52.06 85 ARG A C 1
ATOM 658 O O . ARG A 1 85 ? 9.203 33.095 -4.537 1.00 52.06 85 ARG A O 1
ATOM 665 N N . LYS A 1 86 ? 8.906 35.233 -5.145 1.00 52.19 86 LYS A N 1
ATOM 666 C CA . LYS A 1 86 ? 7.452 35.213 -5.006 1.00 52.19 86 LYS A CA 1
ATOM 667 C C . LYS A 1 86 ? 6.932 34.416 -6.191 1.00 52.19 86 LYS A C 1
ATOM 669 O O . LYS A 1 86 ? 7.130 34.809 -7.339 1.00 52.19 86 LYS A O 1
ATOM 674 N N . PHE A 1 87 ? 6.335 33.271 -5.896 1.00 51.25 87 PHE A N 1
ATOM 675 C CA . PHE A 1 87 ? 5.620 32.474 -6.875 1.00 51.25 87 PHE A CA 1
ATOM 676 C C . PHE A 1 87 ? 4.492 33.352 -7.432 1.00 51.25 87 PHE A C 1
ATOM 678 O O . PHE A 1 87 ? 3.535 33.666 -6.730 1.00 51.25 87 PHE A O 1
ATOM 685 N N . GLN A 1 88 ? 4.653 33.840 -8.660 1.00 56.53 88 GLN A N 1
ATOM 686 C CA . GLN A 1 88 ? 3.592 34.502 -9.407 1.00 56.53 88 GLN A CA 1
ATOM 687 C C . GLN A 1 88 ? 3.172 33.538 -10.504 1.00 56.53 88 GLN A C 1
ATOM 689 O O . GLN A 1 88 ? 3.967 33.204 -11.385 1.00 56.53 88 GLN A O 1
ATOM 694 N N . PHE A 1 89 ? 1.929 33.070 -10.430 1.00 60.91 89 PHE A N 1
ATOM 695 C CA . PHE A 1 89 ? 1.314 32.361 -11.540 1.00 60.91 89 PHE A CA 1
ATOM 696 C C . PHE A 1 89 ? 1.323 33.299 -12.745 1.00 60.91 89 PHE A C 1
ATOM 698 O O . PHE A 1 89 ? 0.743 34.385 -12.700 1.00 60.91 89 PHE A O 1
ATOM 705 N N . LYS A 1 90 ? 2.019 32.905 -13.816 1.00 59.69 90 LYS A N 1
ATOM 706 C CA . LYS A 1 90 ? 1.896 33.606 -15.091 1.00 59.69 90 LYS A CA 1
ATOM 707 C C . LY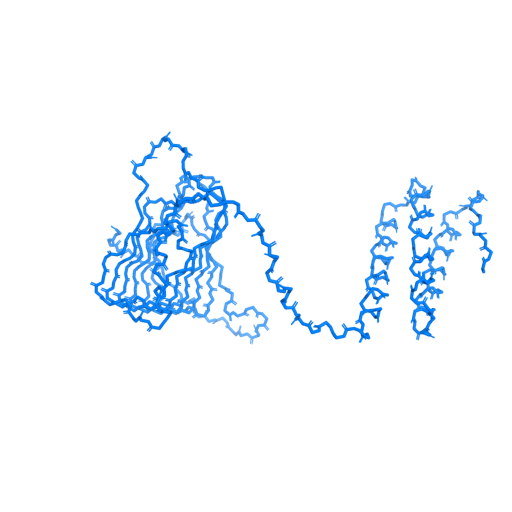S A 1 90 ? 0.432 33.500 -15.509 1.00 59.69 90 LYS A C 1
ATOM 709 O O . LYS A 1 90 ? -0.098 32.394 -15.604 1.00 59.69 90 LYS A O 1
ATOM 714 N N . GLY A 1 91 ? -0.214 34.652 -15.694 1.00 59.19 91 GLY A N 1
ATOM 715 C CA . GLY A 1 91 ? -1.568 34.726 -16.230 1.00 59.19 91 GLY A CA 1
ATOM 716 C C . GLY A 1 91 ? -1.675 33.882 -17.496 1.00 59.19 91 GLY A C 1
ATOM 717 O O . GLY A 1 91 ? -0.723 33.810 -18.278 1.00 59.19 91 GLY A O 1
ATOM 718 N N . LYS A 1 92 ? -2.813 33.199 -17.646 1.00 58.97 92 LYS A N 1
ATOM 719 C CA . LYS A 1 92 ? -3.067 32.278 -18.756 1.00 58.97 92 LYS A CA 1
ATOM 720 C C . LYS A 1 92 ? -2.748 32.973 -20.092 1.00 58.97 92 LYS A C 1
ATOM 722 O O . LYS A 1 92 ? -3.167 34.120 -20.272 1.00 58.97 92 LYS A O 1
ATOM 727 N N . PRO A 1 93 ? -2.031 32.319 -21.021 1.00 51.09 93 PRO A N 1
ATOM 728 C CA . PRO A 1 93 ? -1.869 32.856 -22.364 1.00 51.09 93 PRO A CA 1
ATOM 729 C C . PRO A 1 93 ? -3.256 33.024 -22.998 1.00 51.09 93 PRO A C 1
ATOM 731 O O . PRO A 1 93 ? -4.080 32.110 -22.943 1.00 51.09 93 PRO A O 1
ATOM 734 N N . LYS A 1 94 ? -3.530 34.205 -23.567 1.00 51.00 94 LYS A N 1
ATOM 735 C CA . LYS A 1 94 ? -4.688 34.401 -24.443 1.00 51.00 94 LYS A CA 1
ATOM 736 C C . LYS A 1 94 ? -4.451 33.553 -25.686 1.00 51.00 94 LYS A C 1
ATOM 738 O O . LYS A 1 94 ? -3.586 33.875 -26.494 1.00 51.00 94 LYS A O 1
ATOM 743 N N . VAL A 1 95 ? -5.173 32.444 -25.780 1.00 46.44 95 VAL A N 1
ATOM 744 C CA . VAL A 1 95 ? -5.263 31.658 -27.003 1.00 46.44 95 VAL A CA 1
ATOM 745 C C . VAL A 1 95 ? -6.364 32.300 -27.835 1.00 46.44 95 VAL A C 1
ATOM 747 O O . VAL A 1 95 ? -7.541 32.170 -27.505 1.00 46.44 95 VAL A O 1
ATOM 750 N N . ASP A 1 96 ? -5.984 33.006 -28.895 1.00 49.25 96 ASP A N 1
ATOM 751 C CA . ASP A 1 96 ? -6.913 33.294 -29.982 1.00 49.25 96 ASP A CA 1
ATOM 752 C C . ASP A 1 96 ? -7.216 31.956 -30.665 1.00 49.25 96 ASP A C 1
ATOM 754 O O . ASP A 1 96 ? -6.363 31.390 -31.348 1.00 49.25 96 ASP A O 1
ATOM 758 N N . THR A 1 97 ? -8.408 31.408 -30.421 1.00 43.19 97 THR A N 1
ATOM 759 C CA . THR A 1 97 ? -8.892 30.219 -31.135 1.00 43.19 97 THR A CA 1
ATOM 760 C C . THR A 1 97 ? -10.113 30.611 -31.961 1.00 43.19 97 THR A C 1
ATOM 762 O O . THR A 1 97 ? -11.041 31.204 -31.404 1.00 43.19 97 THR A O 1
ATOM 765 N N . PRO A 1 98 ? -10.150 30.295 -33.267 1.00 41.75 98 PRO A N 1
ATOM 766 C CA . PRO A 1 98 ? -11.355 30.439 -34.066 1.00 41.75 98 PRO A CA 1
ATOM 767 C C . PRO A 1 98 ? -12.416 29.437 -33.595 1.00 41.75 98 PRO A C 1
ATOM 769 O O . PRO A 1 98 ? -12.116 28.305 -33.213 1.00 41.75 98 PRO A O 1
ATOM 772 N N . ALA A 1 99 ? -13.666 29.894 -33.606 1.00 44.72 99 ALA A N 1
ATOM 773 C CA . ALA A 1 99 ? -14.829 29.165 -33.133 1.00 44.72 99 ALA A CA 1
ATOM 774 C C . ALA A 1 99 ? -14.951 27.785 -33.793 1.00 44.72 99 ALA A C 1
ATOM 776 O O . ALA A 1 99 ? -15.179 27.677 -34.995 1.00 44.72 99 ALA A O 1
ATOM 777 N N . THR A 1 100 ? -14.872 26.730 -32.985 1.00 38.97 100 THR A N 1
ATOM 778 C CA . THR A 1 100 ? -15.483 25.446 -33.330 1.00 38.97 100 THR A CA 1
ATOM 779 C C . THR A 1 100 ? -16.154 24.888 -32.085 1.00 38.97 100 THR A C 1
ATOM 781 O O . THR A 1 100 ? -15.530 24.728 -31.039 1.00 38.97 100 THR A O 1
ATOM 784 N N . ASN A 1 101 ? -17.461 24.673 -32.201 1.00 43.72 101 ASN A N 1
ATOM 785 C CA . ASN A 1 101 ? -18.336 24.183 -31.148 1.00 43.72 101 ASN A CA 1
ATOM 786 C C . ASN A 1 101 ? -17.923 22.769 -30.721 1.00 43.72 101 ASN A C 1
ATOM 788 O O . ASN A 1 101 ? -18.177 21.807 -31.440 1.00 43.72 101 ASN A O 1
ATOM 792 N N . ALA A 1 102 ? -17.337 22.643 -29.536 1.00 39.88 102 ALA A N 1
ATOM 793 C CA . ALA A 1 102 ? -17.307 21.397 -28.785 1.00 39.88 102 ALA A CA 1
ATOM 794 C C . ALA A 1 102 ? -17.495 21.746 -27.308 1.00 39.88 102 ALA A C 1
ATOM 796 O O . ALA A 1 102 ? -16.626 22.346 -26.677 1.00 39.88 102 ALA A O 1
ATOM 797 N N . THR A 1 103 ? -18.676 21.432 -26.788 1.00 42.44 103 THR A N 1
ATOM 798 C CA . THR A 1 103 ? -19.044 21.597 -25.383 1.00 42.44 103 THR A CA 1
ATOM 799 C C . THR A 1 103 ? -18.096 20.754 -24.519 1.00 42.44 103 THR A C 1
ATOM 801 O O . THR A 1 103 ? -18.066 19.535 -24.696 1.00 42.44 103 THR A O 1
ATOM 804 N N . PRO A 1 104 ? -17.309 21.342 -23.600 1.00 39.03 104 PRO A N 1
ATOM 805 C CA . PRO A 1 104 ? -16.526 20.566 -22.650 1.00 39.03 104 PRO A CA 1
ATOM 806 C C . PRO A 1 104 ? -17.476 20.036 -21.577 1.00 39.03 104 PRO A C 1
ATOM 808 O O . PRO A 1 104 ? -18.146 20.821 -20.909 1.00 39.03 104 PRO A O 1
ATOM 811 N N . GLY A 1 105 ? -17.557 18.711 -21.448 1.00 34.88 105 GLY A N 1
ATOM 812 C CA . GLY A 1 105 ? -18.290 18.061 -20.367 1.00 34.88 105 GLY A CA 1
ATOM 813 C C . GLY A 1 105 ? -17.721 18.460 -19.007 1.00 34.88 105 GLY A C 1
ATOM 814 O O . GLY A 1 105 ? -16.501 18.509 -18.831 1.00 34.88 105 GLY A O 1
ATOM 815 N N . ASP A 1 106 ? -18.626 18.751 -18.076 1.00 34.47 106 ASP A N 1
ATOM 816 C CA . ASP A 1 106 ? -18.335 18.984 -16.667 1.00 34.47 106 ASP A CA 1
ATOM 817 C C . ASP A 1 106 ? -17.451 17.862 -16.117 1.00 34.47 106 ASP A C 1
ATOM 819 O O . ASP A 1 106 ? -17.831 16.691 -16.088 1.00 34.47 106 ASP A O 1
ATOM 823 N N . VAL A 1 107 ? -16.254 18.227 -15.662 1.00 43.12 107 VAL A N 1
ATOM 824 C CA . VAL A 1 107 ? -15.523 17.405 -14.704 1.00 43.12 107 VAL A CA 1
ATOM 825 C C . VAL A 1 107 ? -16.103 17.776 -13.350 1.00 43.12 107 VAL A C 1
ATOM 827 O O . VAL A 1 107 ? -15.827 18.858 -12.832 1.00 43.12 107 VAL A O 1
ATOM 830 N N . GLU A 1 108 ? -16.945 16.900 -12.812 1.00 36.50 108 GLU A N 1
ATOM 831 C CA . GLU A 1 108 ? -17.499 17.040 -11.472 1.00 36.50 108 GLU A CA 1
ATOM 832 C C . GLU A 1 108 ? -16.336 17.057 -10.467 1.00 36.50 108 GLU A C 1
ATOM 834 O O . GLU A 1 108 ? -15.693 16.046 -10.181 1.00 36.50 108 GLU A O 1
ATOM 839 N N . LEU A 1 109 ? -16.006 18.250 -9.970 1.00 39.38 109 LEU A N 1
ATOM 840 C CA . LEU A 1 109 ? -15.097 18.426 -8.848 1.00 39.38 109 LEU A CA 1
ATOM 841 C C . LEU A 1 109 ? -15.828 17.933 -7.599 1.00 39.38 109 LEU A C 1
ATOM 843 O O . LEU A 1 109 ? -16.526 18.704 -6.944 1.00 39.38 109 LEU A O 1
ATOM 847 N N . VAL A 1 110 ? -15.690 16.642 -7.291 1.00 48.09 110 VAL A N 1
ATOM 848 C CA . VAL A 1 110 ? -16.146 16.081 -6.016 1.00 48.09 110 VAL A CA 1
ATOM 849 C C . VAL A 1 110 ? -15.487 16.886 -4.896 1.00 48.09 110 VAL A C 1
ATOM 851 O O . VAL A 1 110 ? -14.259 16.992 -4.832 1.00 48.09 110 VAL A O 1
ATOM 854 N N . ASP A 1 111 ? -16.309 17.509 -4.052 1.00 50.53 111 ASP A N 1
ATOM 855 C CA . ASP A 1 111 ? -15.848 18.334 -2.941 1.00 50.53 111 ASP A CA 1
ATOM 856 C C . ASP A 1 111 ? -14.912 17.493 -2.052 1.00 50.53 111 ASP A C 1
ATOM 858 O O . ASP A 1 111 ? -15.327 16.456 -1.528 1.00 50.53 111 ASP A O 1
ATOM 862 N N . PRO A 1 112 ? -13.648 17.902 -1.836 1.00 54.44 112 PRO A N 1
ATOM 863 C CA . PRO A 1 112 ? -12.688 17.132 -1.049 1.00 54.44 112 PRO A CA 1
ATOM 864 C C . PRO A 1 112 ? -13.134 16.866 0.401 1.00 54.44 112 PRO A C 1
ATOM 866 O O . PRO A 1 112 ? -12.490 16.079 1.096 1.00 54.44 112 PRO A O 1
ATOM 869 N N . LYS A 1 113 ? -14.215 17.493 0.882 1.00 54.16 113 LYS A N 1
ATOM 870 C CA . LYS A 1 113 ? -14.773 17.270 2.222 1.00 54.16 113 LYS A CA 1
ATOM 871 C C . LYS A 1 113 ? -15.998 16.363 2.275 1.00 54.16 113 LYS A C 1
ATOM 873 O O . LYS A 1 113 ? -16.413 16.020 3.384 1.00 54.16 113 LYS A O 1
ATOM 878 N N . SER A 1 114 ? -16.593 15.972 1.150 1.00 67.56 114 SER A N 1
ATOM 879 C CA . SER A 1 114 ? -17.755 15.085 1.205 1.00 67.56 114 SER A CA 1
ATOM 880 C C . SER A 1 114 ? -17.304 13.689 1.624 1.00 67.56 114 SER A C 1
ATOM 882 O O . SER A 1 114 ? -16.504 13.059 0.932 1.00 67.56 114 SER A O 1
ATOM 884 N N . LYS A 1 115 ? -17.799 13.208 2.768 1.00 74.69 115 LYS A N 1
ATOM 885 C CA . LYS A 1 115 ? -17.667 11.798 3.138 1.00 74.69 115 LYS A CA 1
ATOM 886 C C . LYS A 1 115 ? -18.360 10.948 2.075 1.00 74.69 115 LYS A C 1
ATOM 888 O O . LYS A 1 115 ? -19.530 11.178 1.771 1.00 74.69 115 LYS A O 1
ATOM 893 N N . LEU A 1 116 ? -17.644 9.972 1.536 1.00 83.00 116 LEU A N 1
ATOM 894 C CA . LEU A 1 116 ? -18.200 8.962 0.647 1.00 83.00 116 LEU A CA 1
ATOM 895 C C . LEU A 1 116 ? -18.614 7.791 1.531 1.00 83.00 116 LEU A C 1
ATOM 897 O O . LEU A 1 116 ? -17.783 6.994 1.964 1.00 83.00 116 LEU A O 1
ATOM 901 N N . THR A 1 117 ? -19.897 7.764 1.884 1.00 90.56 117 THR A N 1
ATOM 902 C CA . THR A 1 117 ? -20.437 6.810 2.853 1.00 90.56 117 THR A CA 1
ATOM 903 C C . THR A 1 117 ? -21.347 5.794 2.175 1.00 90.56 117 THR A C 1
ATOM 905 O O . THR A 1 117 ? -22.251 6.188 1.438 1.00 90.56 117 THR A O 1
ATOM 908 N N . ARG A 1 118 ? -21.151 4.499 2.464 1.00 93.31 118 ARG A N 1
ATOM 909 C CA . ARG A 1 118 ? -21.949 3.376 1.929 1.00 93.31 118 ARG A CA 1
ATOM 910 C C . ARG A 1 118 ? -22.005 3.317 0.402 1.00 93.31 118 ARG A C 1
ATOM 912 O O . ARG A 1 118 ? -23.058 3.050 -0.176 1.00 93.31 118 ARG A O 1
ATOM 919 N N . GLN A 1 119 ? -20.876 3.573 -0.250 1.00 92.19 119 GLN A N 1
ATOM 920 C CA . GLN A 1 119 ? -20.765 3.518 -1.705 1.00 92.19 119 GLN A CA 1
ATOM 921 C C . GLN A 1 119 ? -19.921 2.333 -2.164 1.00 92.19 119 GLN A C 1
ATOM 923 O O . GLN A 1 119 ? -18.962 1.946 -1.502 1.00 92.19 119 GLN A O 1
ATOM 928 N N . ASN A 1 120 ? -20.259 1.798 -3.337 1.00 94.88 120 ASN A N 1
ATOM 929 C CA . ASN A 1 120 ? -19.413 0.861 -4.067 1.00 94.88 120 ASN A CA 1
ATOM 930 C C . ASN A 1 120 ? -18.787 1.604 -5.242 1.00 94.88 120 ASN A C 1
ATOM 932 O O . ASN A 1 120 ? -19.454 1.894 -6.234 1.00 94.88 120 ASN A O 1
ATOM 936 N N . ILE A 1 121 ? -17.519 1.960 -5.091 1.00 95.31 121 ILE A N 1
ATOM 937 C CA . ILE A 1 121 ? -16.775 2.793 -6.026 1.00 95.31 121 ILE A CA 1
ATOM 938 C C . ILE A 1 121 ? -15.940 1.870 -6.909 1.00 95.31 121 ILE A C 1
ATOM 940 O O . ILE A 1 121 ? -15.184 1.026 -6.421 1.00 95.31 121 ILE A O 1
ATOM 944 N N . ARG A 1 122 ? -16.058 2.039 -8.226 1.00 94.69 122 ARG A N 1
ATOM 945 C CA . ARG A 1 122 ? -15.134 1.433 -9.185 1.00 94.69 122 ARG A CA 1
ATOM 946 C C . ARG A 1 122 ? -13.989 2.407 -9.422 1.00 94.69 122 ARG A C 1
ATOM 948 O O . ARG A 1 122 ? -14.226 3.595 -9.625 1.00 94.69 122 ARG A O 1
ATOM 955 N N . TYR A 1 123 ? -12.762 1.907 -9.380 1.00 93.12 123 TYR A N 1
ATOM 956 C CA . TYR A 1 123 ? -11.580 2.705 -9.661 1.00 93.12 123 TYR A CA 1
ATOM 957 C C . TYR A 1 123 ? -11.660 3.314 -11.068 1.00 93.12 123 TYR A C 1
ATOM 959 O O . TYR A 1 123 ? -11.799 2.599 -12.061 1.00 93.12 123 TYR A O 1
ATOM 967 N N . ASP A 1 124 ? -11.526 4.634 -11.136 1.00 89.06 124 ASP A N 1
ATOM 968 C CA . ASP A 1 124 ? -11.295 5.399 -12.353 1.00 89.06 124 ASP A CA 1
ATOM 969 C C . ASP A 1 124 ? -9.825 5.831 -12.410 1.00 89.06 124 ASP A C 1
ATOM 971 O O . ASP A 1 124 ? -9.312 6.496 -11.509 1.00 89.06 124 ASP A O 1
ATOM 975 N N . GLN A 1 125 ? -9.162 5.492 -13.513 1.00 83.25 125 GLN A N 1
ATOM 976 C CA . GLN A 1 125 ? -7.785 5.873 -13.823 1.00 83.25 125 GLN A CA 1
ATOM 977 C C . GLN A 1 125 ? -7.533 7.388 -13.846 1.00 83.25 125 GLN A C 1
ATOM 979 O O . GLN A 1 125 ? -6.400 7.830 -13.659 1.00 83.25 125 GLN A O 1
ATOM 984 N N . LYS A 1 126 ? -8.571 8.200 -14.074 1.00 85.69 126 LYS A N 1
ATOM 985 C CA . LYS A 1 126 ? -8.481 9.666 -14.035 1.00 85.69 126 LYS A CA 1
ATOM 986 C C . LYS A 1 126 ? -8.409 10.201 -12.605 1.00 85.69 126 LYS A C 1
ATOM 988 O O . LYS A 1 126 ? -7.983 11.338 -12.399 1.00 85.69 126 LYS A O 1
ATOM 993 N N . ILE A 1 127 ? -8.809 9.393 -11.624 1.00 86.38 127 ILE A N 1
ATOM 994 C CA . ILE A 1 127 ? -8.850 9.747 -10.209 1.00 86.38 127 ILE A CA 1
ATOM 995 C C . ILE A 1 127 ? -7.692 9.032 -9.506 1.00 86.38 127 ILE A C 1
ATOM 997 O O . ILE A 1 127 ? -7.749 7.848 -9.188 1.00 86.38 127 ILE A O 1
ATOM 1001 N N . GLY A 1 128 ? -6.612 9.772 -9.252 1.00 85.56 128 GLY A N 1
ATOM 1002 C CA . GLY A 1 128 ? -5.442 9.256 -8.527 1.00 85.56 128 GLY A CA 1
ATOM 1003 C C . GLY A 1 128 ? -5.568 9.307 -7.000 1.00 85.56 128 GLY A C 1
ATOM 1004 O O . GLY A 1 128 ? -4.707 8.774 -6.305 1.00 85.56 128 GLY A O 1
ATOM 1005 N N . ASN A 1 129 ? -6.606 9.963 -6.467 1.00 93.56 129 ASN A N 1
ATOM 1006 C CA . ASN A 1 129 ? -6.792 10.172 -5.032 1.00 93.56 129 ASN A CA 1
ATOM 1007 C C . ASN A 1 129 ? -8.236 9.872 -4.609 1.00 93.56 129 ASN A C 1
ATOM 1009 O O . ASN A 1 129 ? -9.163 10.516 -5.097 1.00 93.56 129 ASN A O 1
ATOM 1013 N N . TYR A 1 130 ? -8.404 8.947 -3.667 1.00 95.12 130 TYR A N 1
ATOM 1014 C CA . TYR A 1 130 ? -9.681 8.603 -3.046 1.00 95.12 130 TYR A CA 1
ATOM 1015 C C . TYR A 1 130 ? -9.606 8.913 -1.560 1.00 95.12 130 TYR A C 1
ATOM 1017 O O . TYR A 1 130 ? -8.673 8.484 -0.884 1.00 95.12 130 TYR A O 1
ATOM 1025 N N . GLN A 1 131 ? -10.582 9.644 -1.027 1.00 95.44 131 GLN A N 1
ATOM 1026 C CA . GLN A 1 131 ? -10.530 10.050 0.372 1.00 95.44 131 GLN A CA 1
ATOM 1027 C C . GLN A 1 131 ? -11.887 10.050 1.066 1.00 95.44 131 GLN A C 1
ATOM 1029 O O . GLN A 1 131 ? -12.918 10.230 0.423 1.00 95.44 131 GLN A O 1
ATOM 1034 N N . ASN A 1 132 ? -11.855 9.911 2.394 1.00 95.25 132 ASN A N 1
ATOM 1035 C CA . ASN A 1 132 ? -13.021 9.960 3.282 1.00 95.25 132 ASN A CA 1
ATOM 1036 C C . ASN A 1 132 ? -14.048 8.852 2.989 1.00 95.25 132 ASN A C 1
ATOM 1038 O O . ASN A 1 132 ? -15.249 9.122 2.917 1.00 95.25 132 ASN A O 1
ATOM 1042 N N . LEU A 1 133 ? -13.563 7.620 2.814 1.00 95.69 133 LEU A N 1
ATOM 1043 C CA . LEU A 1 133 ? -14.395 6.436 2.595 1.00 95.69 133 LEU A CA 1
ATOM 1044 C C . LEU A 1 133 ? -14.883 5.893 3.943 1.00 95.69 133 LEU A C 1
ATOM 1046 O O . LEU A 1 133 ? -14.074 5.524 4.794 1.00 95.69 133 LEU A O 1
ATOM 1050 N N . GLU A 1 134 ? -16.197 5.834 4.141 1.00 97.44 134 GLU A N 1
ATOM 1051 C CA . GLU A 1 134 ? -16.810 5.262 5.345 1.00 97.44 134 GLU A CA 1
ATOM 1052 C C . GLU A 1 134 ? -17.833 4.191 4.958 1.00 97.44 134 GLU A C 1
ATOM 1054 O O . GLU A 1 134 ? -18.700 4.438 4.119 1.00 97.44 134 GLU A O 1
ATOM 1059 N N . ASP A 1 135 ? -17.736 2.991 5.533 1.00 97.56 135 ASP A N 1
ATOM 1060 C CA . ASP A 1 135 ? -18.612 1.856 5.195 1.00 97.56 135 ASP A CA 1
ATOM 1061 C C . ASP A 1 135 ? -18.708 1.601 3.672 1.00 97.56 135 ASP A C 1
ATOM 1063 O O . ASP A 1 135 ? -19.770 1.253 3.158 1.00 97.56 135 ASP A O 1
ATOM 1067 N N . SER A 1 136 ? -17.629 1.863 2.929 1.00 97.12 136 SER A N 1
ATOM 1068 C CA . SER A 1 136 ? -17.618 1.883 1.461 1.00 97.12 136 SER A CA 1
ATOM 1069 C C . SER A 1 136 ? -16.613 0.892 0.890 1.00 97.12 136 SER A C 1
ATOM 1071 O O . SER A 1 136 ? -15.714 0.422 1.587 1.00 97.12 136 SER A O 1
ATOM 1073 N N . SER A 1 137 ? -16.740 0.590 -0.399 1.00 97.25 137 SER A N 1
ATOM 1074 C CA . SER A 1 137 ? -15.760 -0.204 -1.132 1.00 97.25 137 SER A CA 1
ATOM 1075 C C . SER A 1 137 ? -15.145 0.585 -2.286 1.00 97.25 137 SER A C 1
ATOM 1077 O O . SER A 1 137 ? -15.831 1.357 -2.953 1.00 97.25 137 SER A O 1
ATOM 1079 N N . LEU A 1 138 ? -13.847 0.397 -2.522 1.00 97.56 138 LEU A N 1
ATOM 1080 C CA . LEU A 1 138 ? -13.157 0.814 -3.742 1.00 97.56 138 LEU A CA 1
ATOM 1081 C C . LEU A 1 138 ? -12.597 -0.436 -4.413 1.00 97.56 138 LEU A C 1
ATOM 1083 O O . LEU A 1 138 ? -11.777 -1.142 -3.824 1.00 97.56 138 LEU A O 1
ATOM 1087 N N . SER A 1 139 ? -13.039 -0.694 -5.639 1.00 96.50 139 SER A N 1
ATOM 1088 C CA . SER A 1 139 ? -12.727 -1.921 -6.365 1.00 96.50 139 SER A CA 1
ATOM 1089 C C . SER A 1 139 ? -12.088 -1.665 -7.725 1.00 96.50 139 SER A C 1
ATOM 1091 O O . SER A 1 139 ? -12.444 -0.722 -8.435 1.00 96.50 139 SER A O 1
ATOM 1093 N N . TYR A 1 140 ? -11.152 -2.529 -8.098 1.00 94.00 140 TYR A N 1
ATOM 1094 C CA . TYR A 1 140 ? -10.581 -2.603 -9.435 1.00 94.00 140 TYR A CA 1
ATOM 1095 C C . TYR A 1 140 ? -10.428 -4.068 -9.826 1.00 94.00 140 TYR A C 1
ATOM 1097 O O . TYR A 1 140 ? -9.858 -4.859 -9.075 1.00 94.00 140 TYR A O 1
ATOM 1105 N N . GLU A 1 141 ? -10.901 -4.412 -11.015 1.00 90.50 141 GLU A N 1
ATOM 1106 C CA . GLU A 1 141 ? -10.724 -5.733 -11.603 1.00 90.50 141 GLU A CA 1
ATOM 1107 C C . GLU A 1 141 ? -10.039 -5.571 -12.952 1.00 90.50 141 GLU A C 1
ATOM 1109 O O . GLU A 1 141 ? -10.481 -4.792 -13.803 1.00 90.50 141 GLU A O 1
ATOM 1114 N N . ASN A 1 142 ? -8.944 -6.299 -13.147 1.00 81.88 142 ASN A N 1
ATOM 1115 C CA . ASN A 1 142 ? -8.318 -6.389 -14.451 1.00 81.88 142 ASN A CA 1
ATOM 1116 C C . ASN A 1 142 ? -9.106 -7.386 -15.314 1.00 81.88 142 ASN A C 1
ATOM 1118 O O . ASN A 1 142 ? -8.832 -8.581 -15.294 1.00 81.88 142 ASN A O 1
ATOM 1122 N N . GLU A 1 143 ? -10.101 -6.890 -16.054 1.00 66.38 143 GLU A N 1
ATOM 1123 C CA . GLU A 1 143 ? -11.003 -7.708 -16.885 1.00 66.38 143 GLU A CA 1
ATOM 1124 C C . GLU A 1 143 ? -10.285 -8.449 -18.036 1.00 66.38 143 GLU A C 1
ATOM 1126 O O . GLU A 1 143 ? -10.864 -9.357 -18.625 1.00 66.38 143 GLU A O 1
ATOM 1131 N N . ASN A 1 144 ? -9.021 -8.118 -18.342 1.00 56.00 144 ASN A N 1
ATOM 1132 C CA . ASN A 1 144 ? -8.247 -8.729 -19.425 1.00 56.00 144 ASN A CA 1
ATOM 1133 C C . ASN A 1 144 ? -6.893 -9.260 -18.928 1.00 56.00 144 ASN A C 1
ATOM 1135 O O . ASN A 1 144 ? -5.853 -8.610 -19.074 1.00 56.00 144 ASN A O 1
ATOM 1139 N N . GLU A 1 145 ? -6.878 -10.483 -18.397 1.00 51.97 145 GLU A N 1
ATOM 1140 C CA . GLU A 1 145 ? -5.655 -11.285 -18.263 1.00 51.97 145 GLU A CA 1
ATOM 1141 C C . GLU A 1 145 ? -5.109 -11.647 -19.665 1.00 51.97 145 GLU A C 1
ATOM 1143 O O . GLU A 1 145 ? -5.291 -12.760 -20.146 1.00 51.97 145 GLU A O 1
ATOM 1148 N N . GLY A 1 146 ? -4.479 -10.705 -20.380 1.00 48.25 146 GLY A N 1
ATOM 1149 C CA . GLY A 1 146 ? -3.760 -11.033 -21.625 1.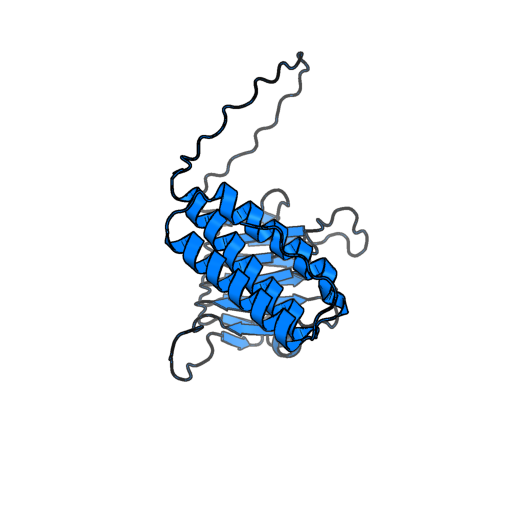00 48.25 146 GLY A CA 1
ATOM 1150 C C . GLY A 1 146 ? -3.647 -9.957 -22.705 1.00 48.25 146 GLY A C 1
ATOM 1151 O O . GLY A 1 146 ? -2.835 -10.126 -23.610 1.00 48.25 146 GLY A O 1
ATOM 1152 N N . LEU A 1 147 ? -4.389 -8.847 -22.635 1.00 48.00 147 LEU A N 1
ATOM 1153 C CA . LEU A 1 147 ? -4.292 -7.758 -23.621 1.00 48.00 147 LEU A CA 1
ATOM 1154 C C . LEU A 1 147 ? -3.991 -6.437 -22.909 1.00 48.00 147 LEU A C 1
ATOM 1156 O O . LEU A 1 147 ? -4.871 -5.718 -22.444 1.00 48.00 147 LEU A O 1
ATOM 1160 N N . SER A 1 148 ? -2.696 -6.153 -22.804 1.00 52.38 148 SER A N 1
ATOM 1161 C CA . SER A 1 148 ? -2.062 -5.037 -22.096 1.00 52.38 148 SER A CA 1
ATOM 1162 C C . SER A 1 148 ? -2.235 -3.663 -22.761 1.00 52.38 148 SER A C 1
ATOM 1164 O O . SER A 1 148 ? -1.463 -2.749 -22.477 1.00 52.38 148 SER A O 1
ATOM 1166 N N . GLU A 1 149 ? -3.223 -3.476 -23.638 1.00 53.00 149 GLU A N 1
ATOM 1167 C CA . GLU A 1 149 ? -3.292 -2.274 -24.484 1.00 53.00 149 GLU A CA 1
ATOM 1168 C C . GLU A 1 149 ? -3.669 -0.991 -23.723 1.00 53.00 149 GLU A C 1
ATOM 1170 O O . GLU A 1 149 ? -3.441 0.101 -24.233 1.00 53.00 149 GLU A O 1
ATOM 1175 N N . ASN A 1 150 ? -4.158 -1.094 -22.480 1.00 59.66 150 ASN A N 1
ATOM 1176 C CA . ASN A 1 150 ? -4.577 0.064 -21.675 1.00 59.66 150 ASN A CA 1
ATOM 1177 C C . ASN A 1 150 ? -3.910 0.165 -20.291 1.00 59.66 150 ASN A C 1
ATOM 1179 O O . ASN A 1 150 ? -4.353 0.961 -19.463 1.00 59.66 150 ASN A O 1
ATOM 1183 N N . ILE A 1 151 ? -2.862 -0.617 -20.006 1.00 67.62 151 ILE A N 1
ATOM 1184 C CA . ILE A 1 151 ? -2.150 -0.488 -18.725 1.00 67.62 151 ILE A CA 1
ATOM 1185 C C . ILE A 1 151 ? -1.303 0.782 -18.765 1.00 67.62 151 ILE A C 1
ATOM 1187 O O . ILE A 1 151 ? -0.412 0.936 -19.605 1.00 67.62 151 ILE A O 1
ATOM 1191 N N . ILE A 1 152 ? -1.557 1.692 -17.828 1.00 74.75 152 ILE A N 1
ATOM 1192 C CA . ILE A 1 152 ? -0.749 2.898 -17.680 1.00 74.75 152 ILE A CA 1
ATOM 1193 C C . ILE A 1 152 ? 0.659 2.469 -17.266 1.00 74.75 152 ILE A C 1
ATOM 1195 O O . ILE A 1 152 ? 0.838 1.726 -16.304 1.00 74.75 152 ILE A O 1
ATOM 1199 N N . GLN A 1 153 ? 1.694 2.939 -17.963 1.00 82.69 153 GLN A N 1
ATOM 1200 C CA . GLN A 1 153 ? 3.051 2.522 -17.603 1.00 82.69 153 GLN A CA 1
ATOM 1201 C C . GLN A 1 153 ? 3.431 2.968 -16.190 1.00 82.69 153 GLN A C 1
ATOM 1203 O O . GLN A 1 153 ? 3.918 2.148 -15.417 1.00 82.69 153 GLN A O 1
ATOM 1208 N N . SER A 1 154 ? 3.146 4.224 -15.836 1.00 90.31 154 SER A N 1
ATOM 1209 C CA . SER A 1 154 ? 3.514 4.804 -14.543 1.00 90.31 154 SER A CA 1
ATOM 1210 C C . SER A 1 154 ? 2.374 5.616 -13.943 1.00 90.31 154 SER A C 1
ATOM 1212 O O . SER A 1 154 ? 1.865 6.525 -14.596 1.00 90.31 154 SER A O 1
ATOM 1214 N N . SER A 1 155 ? 1.995 5.335 -12.697 1.00 92.88 155 SER A N 1
ATOM 1215 C CA . SER A 1 155 ? 0.983 6.119 -11.980 1.00 92.88 155 SER A CA 1
ATOM 1216 C C . SER A 1 155 ? 1.158 6.033 -10.462 1.00 92.88 155 SER A C 1
ATOM 1218 O O . SER A 1 155 ? 2.028 5.330 -9.947 1.00 92.88 155 SER A O 1
ATOM 1220 N N . SER A 1 156 ? 0.340 6.786 -9.732 1.00 94.12 156 SER A N 1
ATOM 1221 C CA . SER A 1 156 ? 0.259 6.714 -8.279 1.00 94.12 156 SER A CA 1
ATOM 1222 C C . SER A 1 156 ? -1.197 6.666 -7.844 1.00 94.12 156 SER A C 1
ATOM 1224 O O . SER A 1 156 ? -2.014 7.462 -8.310 1.00 94.12 156 SER A O 1
ATOM 1226 N N . LEU A 1 157 ? -1.505 5.736 -6.947 1.00 96.12 157 LEU A N 1
ATOM 1227 C CA . LEU A 1 157 ? -2.792 5.645 -6.272 1.00 96.12 157 LEU A CA 1
ATOM 1228 C C . LEU A 1 157 ? -2.609 6.086 -4.826 1.00 96.12 157 LEU A C 1
ATOM 1230 O O . LEU A 1 157 ? -1.785 5.528 -4.101 1.00 96.12 157 LEU A O 1
ATOM 1234 N N . HIS A 1 158 ? -3.407 7.055 -4.403 1.00 97.50 158 HIS A N 1
ATOM 1235 C CA . HIS A 1 158 ? -3.481 7.483 -3.019 1.00 97.50 158 HIS A CA 1
ATOM 1236 C C . HIS A 1 158 ? -4.895 7.240 -2.489 1.00 97.50 158 HIS A C 1
ATOM 1238 O O . HIS A 1 158 ? -5.874 7.678 -3.091 1.00 97.50 158 HIS A O 1
ATOM 1244 N N . VAL A 1 159 ? -5.007 6.528 -1.371 1.00 97.75 159 VAL A N 1
ATOM 1245 C CA . VAL A 1 159 ? -6.266 6.327 -0.655 1.00 97.75 159 VAL A CA 1
ATOM 1246 C C . VAL A 1 159 ? -6.093 6.806 0.779 1.00 97.75 159 VAL A C 1
ATOM 1248 O O . VAL A 1 159 ? -5.156 6.390 1.455 1.00 97.75 159 VAL A O 1
ATOM 1251 N N . ARG A 1 1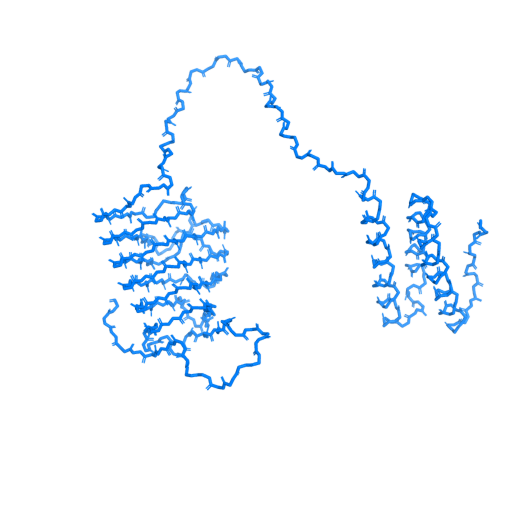60 ? -6.972 7.683 1.263 1.00 97.19 160 ARG A N 1
ATOM 1252 C CA . ARG A 1 160 ? -6.817 8.306 2.582 1.00 97.19 160 ARG A CA 1
ATOM 1253 C C . ARG A 1 160 ? -8.114 8.351 3.384 1.00 97.19 160 ARG A C 1
ATOM 1255 O O . ARG A 1 160 ? -9.185 8.553 2.826 1.00 97.19 160 ARG A O 1
ATOM 1262 N N . SER A 1 161 ? -8.008 8.271 4.709 1.00 96.56 161 SER A N 1
ATOM 1263 C CA . SER A 1 161 ? -9.143 8.413 5.632 1.00 96.56 161 SER A CA 1
ATOM 1264 C C . SER A 1 161 ? -10.214 7.357 5.353 1.00 96.56 161 SER A C 1
ATOM 1266 O O . SER A 1 161 ? -11.281 7.667 4.820 1.00 96.56 161 SER A O 1
ATOM 1268 N N . LEU A 1 162 ? -9.899 6.105 5.683 1.00 97.38 162 LEU A N 1
ATOM 1269 C CA . LEU A 1 162 ? -10.806 4.971 5.531 1.00 97.38 162 LEU A CA 1
ATOM 1270 C C . LEU A 1 162 ? -11.350 4.555 6.892 1.00 97.38 162 LEU A C 1
ATOM 1272 O O . LEU A 1 162 ? -10.590 4.419 7.849 1.00 97.38 162 LEU A O 1
ATOM 1276 N N . LEU A 1 163 ? -12.648 4.293 6.963 1.00 97.94 163 LEU A N 1
ATOM 1277 C CA . LEU A 1 163 ? -13.292 3.755 8.153 1.00 97.94 163 LEU A CA 1
ATOM 1278 C C . LEU A 1 163 ? -14.241 2.629 7.757 1.00 97.94 163 LEU A C 1
ATOM 1280 O O . LEU A 1 163 ? -15.131 2.841 6.930 1.00 97.94 163 LEU A O 1
ATOM 1284 N N . ARG A 1 164 ? -14.052 1.435 8.334 1.00 98.38 164 ARG A N 1
ATOM 1285 C CA . ARG A 1 164 ? -14.893 0.251 8.069 1.00 98.38 164 ARG A CA 1
ATOM 1286 C C . ARG A 1 164 ? -15.107 -0.017 6.575 1.00 98.38 164 ARG A C 1
ATOM 1288 O O . ARG A 1 164 ? -16.209 -0.328 6.137 1.00 98.38 164 ARG A O 1
ATOM 1295 N N . SER A 1 165 ? -14.064 0.190 5.776 1.00 98.38 165 SER A N 1
ATOM 1296 C CA . SER A 1 165 ? -14.148 0.179 4.315 1.00 98.38 165 SER A CA 1
ATOM 1297 C C . SER A 1 165 ? -13.297 -0.934 3.711 1.00 98.38 165 SER A C 1
ATOM 1299 O O . SER A 1 165 ? -12.424 -1.501 4.369 1.00 98.38 165 SER A O 1
ATOM 1301 N N . VAL A 1 166 ? -13.559 -1.260 2.446 1.00 98.25 166 VAL A N 1
ATOM 1302 C CA . VAL A 1 166 ? -12.870 -2.333 1.720 1.00 98.25 166 VAL A CA 1
ATOM 1303 C C . VAL A 1 166 ? -12.175 -1.773 0.487 1.00 98.25 166 VAL A C 1
ATOM 1305 O O . VAL A 1 166 ? -12.810 -1.186 -0.382 1.00 98.25 166 VAL A O 1
ATOM 1308 N N . ILE A 1 167 ? -10.872 -1.994 0.378 1.00 98.19 167 ILE A N 1
ATOM 1309 C CA . ILE A 1 167 ? -10.104 -1.763 -0.845 1.00 98.19 167 ILE A CA 1
ATOM 1310 C C . ILE A 1 167 ? -9.847 -3.123 -1.476 1.00 98.19 167 ILE A C 1
ATOM 1312 O O . ILE A 1 167 ? -9.238 -3.973 -0.835 1.00 98.19 167 ILE A O 1
ATOM 1316 N N . ASN A 1 168 ? -10.312 -3.341 -2.705 1.00 97.56 168 ASN A N 1
ATOM 1317 C CA . ASN A 1 168 ? -10.151 -4.613 -3.404 1.00 97.56 168 ASN A CA 1
ATOM 1318 C C . ASN A 1 168 ? -9.662 -4.414 -4.841 1.00 97.56 168 ASN A C 1
ATOM 1320 O O . ASN A 1 168 ? -10.432 -4.075 -5.735 1.00 97.56 168 ASN A O 1
ATOM 1324 N N . PHE A 1 169 ? -8.371 -4.627 -5.061 1.00 96.06 169 PHE A N 1
ATOM 1325 C CA . PHE A 1 169 ? -7.733 -4.529 -6.367 1.00 96.06 169 PHE A CA 1
ATOM 1326 C C . PHE A 1 169 ? -7.280 -5.921 -6.804 1.00 96.06 169 PHE A C 1
ATOM 1328 O O . PHE A 1 169 ? -6.246 -6.424 -6.359 1.00 96.06 169 PHE A O 1
ATOM 1335 N N . ASN A 1 170 ? -8.054 -6.546 -7.691 1.00 92.94 170 ASN A N 1
ATOM 1336 C CA . ASN A 1 170 ? -7.695 -7.792 -8.356 1.00 92.94 170 ASN A CA 1
ATOM 1337 C C . ASN A 1 170 ? -6.929 -7.476 -9.652 1.00 92.94 170 ASN A C 1
ATOM 1339 O O . ASN A 1 170 ? -7.495 -7.459 -10.746 1.00 92.94 170 ASN A O 1
ATOM 1343 N N . GLY A 1 171 ? -5.645 -7.154 -9.502 1.00 90.50 171 GLY A N 1
ATOM 1344 C CA . GLY A 1 171 ? -4.801 -6.564 -10.539 1.00 90.50 171 GLY A CA 1
ATOM 1345 C C . GLY A 1 171 ? -4.444 -5.111 -10.219 1.00 90.50 171 GLY A C 1
ATOM 1346 O O . GLY A 1 171 ? -4.962 -4.517 -9.274 1.00 90.50 171 GLY A O 1
ATOM 1347 N N . THR A 1 172 ? -3.567 -4.511 -11.026 1.00 89.75 172 THR A N 1
ATOM 1348 C CA . THR A 1 172 ? -3.190 -3.095 -10.905 1.00 89.75 172 THR A CA 1
ATOM 1349 C C . THR A 1 172 ? -3.411 -2.346 -12.216 1.00 89.75 172 THR A C 1
ATOM 1351 O O . THR A 1 172 ? -3.108 -2.885 -13.277 1.00 89.75 172 THR A O 1
ATOM 1354 N N . PRO A 1 173 ? -3.885 -1.087 -12.166 1.00 88.94 173 PRO A N 1
ATOM 1355 C CA . PRO A 1 173 ? -4.117 -0.275 -13.364 1.00 88.94 173 PRO A CA 1
ATOM 1356 C C . PRO A 1 173 ? -2.826 0.295 -13.977 1.00 88.94 173 PRO A C 1
ATOM 1358 O O . PRO A 1 173 ? -2.866 0.952 -15.018 1.00 88.94 173 PRO A O 1
ATOM 1361 N N . PHE A 1 174 ? -1.681 0.068 -13.330 1.00 90.88 174 PHE A N 1
ATOM 1362 C CA . PHE A 1 174 ? -0.365 0.493 -13.787 1.00 90.88 174 PHE A CA 1
ATOM 1363 C C . PHE A 1 174 ? 0.727 -0.513 -13.421 1.00 90.88 174 PHE A C 1
ATOM 1365 O O . PHE A 1 174 ? 0.541 -1.324 -12.512 1.00 90.88 174 PHE A O 1
ATOM 1372 N N . ASN A 1 175 ? 1.868 -0.426 -14.115 1.00 89.62 175 ASN A N 1
ATOM 1373 C CA . ASN A 1 175 ? 3.026 -1.309 -13.917 1.00 89.62 175 ASN A CA 1
ATOM 1374 C C . ASN A 1 175 ? 4.125 -0.705 -13.046 1.00 89.62 175 ASN A C 1
ATOM 1376 O O . ASN A 1 175 ? 4.833 -1.441 -12.364 1.00 89.62 175 ASN A O 1
ATOM 1380 N N . HIS A 1 176 ? 4.285 0.615 -13.054 1.00 92.38 176 HIS A N 1
ATOM 1381 C CA . HIS A 1 176 ? 5.310 1.314 -12.290 1.00 92.38 176 HIS A CA 1
ATOM 1382 C C . HIS A 1 176 ? 4.694 2.402 -11.411 1.00 92.38 176 HIS A C 1
ATOM 1384 O O . HIS A 1 176 ? 3.733 3.067 -11.797 1.00 92.38 176 HIS A O 1
ATOM 1390 N N . GLY A 1 177 ? 5.280 2.620 -10.235 1.00 94.69 177 GLY A N 1
ATOM 1391 C CA . GLY A 1 177 ? 4.934 3.740 -9.368 1.00 94.69 177 GLY A CA 1
ATOM 1392 C C . GLY A 1 177 ? 4.607 3.302 -7.953 1.00 94.69 177 GLY A C 1
ATOM 1393 O O . GLY A 1 177 ? 5.388 2.573 -7.340 1.00 94.69 177 GLY A O 1
ATOM 1394 N N . SER A 1 178 ? 3.497 3.786 -7.399 1.00 96.06 178 SER A N 1
ATOM 1395 C CA . SER A 1 178 ? 3.251 3.627 -5.964 1.00 96.06 178 SER A CA 1
ATOM 1396 C C . SER A 1 178 ? 1.783 3.579 -5.569 1.00 96.06 178 SER A C 1
ATOM 1398 O O . SER A 1 178 ? 0.949 4.259 -6.162 1.00 96.06 178 SER A O 1
ATOM 1400 N N . ILE A 1 179 ? 1.495 2.833 -4.507 1.00 98.06 179 ILE A N 1
ATOM 1401 C CA . ILE A 1 179 ? 0.202 2.805 -3.828 1.00 98.06 179 ILE A CA 1
ATOM 1402 C C . ILE A 1 179 ? 0.425 3.270 -2.390 1.00 98.06 179 ILE A C 1
ATOM 1404 O O . ILE A 1 179 ? 1.200 2.662 -1.649 1.00 98.06 179 ILE A O 1
ATOM 1408 N N . HIS A 1 180 ? -0.258 4.345 -2.014 1.00 98.19 180 HIS A N 1
ATOM 1409 C CA . HIS A 1 180 ? -0.226 4.926 -0.677 1.00 98.19 180 HIS A CA 1
ATOM 1410 C C . HIS A 1 180 ? -1.599 4.778 -0.03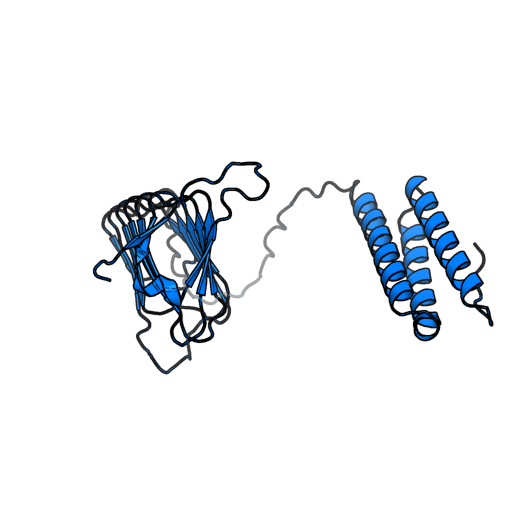1 1.00 98.19 180 HIS A C 1
ATOM 1412 O O . HIS A 1 180 ? -2.597 5.216 -0.606 1.00 98.19 180 HIS A O 1
ATOM 1418 N N . ILE A 1 181 ? -1.650 4.169 1.154 1.00 98.44 181 ILE A N 1
ATOM 1419 C CA . ILE A 1 181 ? -2.875 4.073 1.953 1.00 98.44 181 ILE A CA 1
ATOM 1420 C C . ILE A 1 181 ? -2.615 4.707 3.313 1.00 98.44 181 ILE A C 1
ATOM 1422 O O . ILE A 1 181 ? -1.742 4.254 4.054 1.00 98.44 181 ILE A O 1
ATOM 1426 N N . GLU A 1 182 ? -3.368 5.756 3.630 1.00 98.25 182 GLU A N 1
ATOM 1427 C CA . GLU A 1 182 ? -3.155 6.566 4.827 1.00 98.25 182 GLU A CA 1
ATOM 1428 C C . GLU A 1 182 ? -4.398 6.637 5.719 1.00 98.25 182 GLU A C 1
ATOM 1430 O O . GLU A 1 182 ? -5.503 6.909 5.245 1.00 98.25 182 GLU A O 1
ATOM 1435 N N . ASN A 1 183 ? -4.199 6.542 7.035 1.00 97.88 183 ASN A N 1
ATOM 1436 C CA . ASN A 1 183 ? -5.233 6.753 8.053 1.00 97.88 183 ASN A CA 1
ATOM 1437 C C . ASN A 1 183 ? -6.455 5.848 7.825 1.00 97.88 183 ASN A C 1
ATOM 1439 O O . ASN A 1 183 ? -7.564 6.330 7.576 1.00 97.88 183 ASN A O 1
ATOM 1443 N N . ALA A 1 184 ? -6.231 4.535 7.850 1.00 98.19 184 ALA A N 1
ATOM 1444 C CA . ALA A 1 184 ? -7.288 3.542 7.696 1.00 98.19 184 ALA A CA 1
ATOM 1445 C C . ALA A 1 184 ? -7.587 2.872 9.036 1.00 98.19 184 ALA A C 1
ATOM 1447 O O . ALA A 1 184 ? -6.669 2.464 9.745 1.00 98.19 184 ALA A O 1
ATOM 1448 N N . GLN A 1 185 ? -8.867 2.727 9.357 1.00 98.44 185 GLN A N 1
ATOM 1449 C CA . GLN A 1 185 ? -9.324 2.092 10.584 1.00 98.44 185 GLN A CA 1
ATOM 1450 C C . GLN A 1 185 ? -10.398 1.044 10.288 1.00 98.44 185 GLN A C 1
ATOM 1452 O O . GLN A 1 185 ? -11.284 1.272 9.455 1.00 98.44 185 GLN A O 1
ATOM 1457 N N . ASP A 1 186 ? -10.318 -0.103 10.967 1.00 98.44 186 ASP A N 1
ATOM 1458 C CA . ASP A 1 186 ? -11.299 -1.198 10.889 1.00 98.44 186 ASP A CA 1
ATOM 1459 C C . ASP A 1 186 ? -11.579 -1.657 9.446 1.00 98.44 186 ASP A C 1
ATOM 1461 O O . ASP A 1 186 ? -12.699 -2.020 9.092 1.00 98.44 186 ASP A O 1
ATOM 1465 N N . SER A 1 187 ? -10.576 -1.561 8.571 1.00 98.62 187 SER A N 1
ATOM 1466 C CA . SER A 1 187 ? -10.738 -1.697 7.122 1.00 98.62 187 SER A CA 1
ATOM 1467 C C . SER A 1 187 ? -10.034 -2.941 6.579 1.00 98.62 187 SER A C 1
ATOM 1469 O O . SER A 1 187 ? -9.125 -3.497 7.200 1.00 98.62 187 SER A O 1
ATOM 1471 N N . VAL A 1 188 ? -10.457 -3.383 5.396 1.00 98.56 188 VAL A N 1
ATOM 1472 C CA . VAL A 1 188 ? -9.870 -4.527 4.688 1.00 98.56 188 VAL A CA 1
ATOM 1473 C C . VAL A 1 188 ? -9.184 -4.034 3.421 1.00 98.56 188 VAL A C 1
ATOM 1475 O O . VAL A 1 188 ? -9.774 -3.292 2.640 1.00 98.56 188 VAL A O 1
ATOM 1478 N N . ILE A 1 189 ? -7.934 -4.436 3.216 1.00 98.62 189 ILE A N 1
ATOM 1479 C CA . ILE A 1 189 ? -7.111 -4.023 2.078 1.00 98.62 189 ILE A CA 1
ATOM 1480 C C . ILE A 1 189 ? -6.634 -5.276 1.348 1.00 98.62 189 ILE A C 1
ATOM 1482 O O . ILE A 1 189 ? -5.821 -6.029 1.879 1.00 98.62 189 ILE A O 1
ATOM 1486 N N . LEU A 1 190 ? -7.119 -5.477 0.127 1.00 98.12 190 LEU A N 1
ATOM 1487 C CA . LEU A 1 190 ? -6.780 -6.586 -0.759 1.00 98.12 190 LEU A CA 1
ATOM 1488 C C . LEU A 1 190 ? -6.157 -6.013 -2.037 1.00 98.12 190 LEU A C 1
ATOM 1490 O O . LEU A 1 190 ? -6.843 -5.345 -2.808 1.00 98.12 190 LEU A O 1
ATOM 1494 N N . LEU A 1 191 ? -4.865 -6.252 -2.269 1.00 97.19 191 LEU A N 1
ATOM 1495 C CA . LEU A 1 191 ? -4.155 -5.815 -3.473 1.00 97.19 191 LEU A CA 1
ATOM 1496 C C . LEU A 1 191 ? -3.417 -7.000 -4.108 1.00 97.19 191 LEU A C 1
ATOM 1498 O O . LEU A 1 191 ? -2.508 -7.579 -3.512 1.00 97.19 191 LEU A O 1
ATOM 1502 N N . LYS A 1 192 ? -3.765 -7.326 -5.349 1.00 94.44 192 LYS A N 1
ATOM 1503 C CA . LYS A 1 192 ? -3.052 -8.302 -6.178 1.00 94.44 192 LYS A CA 1
ATOM 1504 C C . LYS A 1 192 ? -2.296 -7.556 -7.270 1.00 94.44 192 LYS A C 1
ATOM 1506 O O . LYS A 1 192 ? -2.883 -7.110 -8.251 1.00 94.44 192 LYS A O 1
ATOM 1511 N N . LEU A 1 193 ? -0.996 -7.379 -7.074 1.00 93.75 193 LEU A N 1
ATOM 1512 C CA . LEU A 1 193 ? -0.119 -6.673 -8.005 1.00 93.75 193 LEU A CA 1
ATOM 1513 C C . LEU A 1 193 ? 0.249 -7.581 -9.185 1.00 93.75 193 LEU A C 1
ATOM 1515 O O . LEU A 1 193 ? 0.426 -8.788 -9.013 1.00 93.75 193 LEU A O 1
ATOM 1519 N N . GLN A 1 194 ? 0.399 -7.006 -10.378 1.00 90.06 194 GLN A N 1
ATOM 1520 C CA . GLN A 1 194 ? 0.800 -7.759 -11.571 1.00 90.06 194 GLN A CA 1
ATOM 1521 C C . GLN A 1 19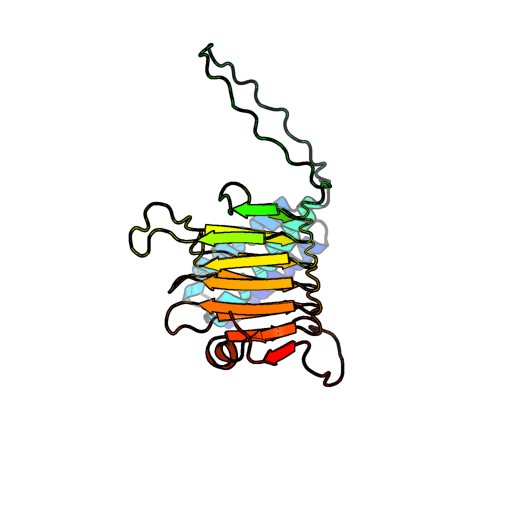4 ? 2.247 -8.275 -11.479 1.00 90.06 194 GLN A C 1
ATOM 1523 O O . GLN A 1 194 ? 3.095 -7.692 -10.790 1.00 90.06 194 GLN A O 1
ATOM 1528 N N . ALA A 1 195 ? 2.535 -9.361 -12.205 1.00 88.69 195 ALA A N 1
ATOM 1529 C CA . ALA A 1 195 ? 3.881 -9.917 -12.312 1.00 88.69 195 ALA A CA 1
ATOM 1530 C C . ALA A 1 195 ? 4.845 -8.893 -12.929 1.00 88.69 195 ALA A C 1
ATOM 1532 O O . ALA A 1 195 ? 4.471 -8.155 -13.838 1.00 88.69 195 ALA A O 1
ATOM 1533 N N . HIS A 1 196 ? 6.077 -8.841 -12.418 1.00 86.81 196 HIS A N 1
ATOM 1534 C CA . HIS A 1 196 ? 7.129 -7.906 -12.849 1.00 86.81 196 HIS A CA 1
ATOM 1535 C C . HIS A 1 196 ? 6.789 -6.407 -12.722 1.00 86.81 196 HIS A C 1
ATOM 1537 O O . HIS A 1 196 ? 7.522 -5.559 -13.234 1.00 86.81 196 HIS A O 1
ATOM 1543 N N . SER A 1 197 ? 5.707 -6.050 -12.024 1.00 90.56 197 SER A N 1
ATOM 1544 C CA . SER A 1 197 ? 5.403 -4.650 -11.723 1.00 90.56 197 SER A CA 1
ATOM 1545 C C . SER A 1 197 ? 6.474 -4.044 -10.806 1.00 90.56 197 SER A C 1
ATOM 1547 O O . SER A 1 197 ? 7.040 -4.708 -9.943 1.00 90.56 197 SER A O 1
ATOM 1549 N N . ASN A 1 198 ? 6.782 -2.761 -10.957 1.00 92.50 198 ASN A N 1
ATOM 1550 C CA . ASN A 1 198 ? 7.636 -2.026 -10.025 1.00 92.50 198 ASN A CA 1
ATOM 1551 C C . ASN A 1 198 ? 6.789 -1.032 -9.229 1.00 92.50 198 ASN A C 1
ATOM 1553 O O . ASN A 1 198 ? 6.814 0.175 -9.485 1.00 92.50 198 ASN A O 1
ATOM 1557 N N . ILE A 1 199 ? 5.985 -1.568 -8.310 1.00 95.19 199 ILE A N 1
ATOM 1558 C CA . ILE A 1 199 ? 5.072 -0.793 -7.470 1.00 95.19 199 ILE A CA 1
ATOM 1559 C C . ILE A 1 199 ? 5.560 -0.823 -6.026 1.00 95.19 199 ILE A C 1
ATOM 1561 O O . ILE A 1 199 ? 5.680 -1.884 -5.405 1.00 95.19 199 ILE A O 1
ATOM 1565 N N . GLN A 1 200 ? 5.804 0.362 -5.477 1.00 96.44 200 GLN A N 1
ATOM 1566 C CA . GLN A 1 200 ? 6.030 0.545 -4.052 1.00 96.44 200 GLN A CA 1
ATOM 1567 C C . GLN A 1 200 ? 4.687 0.633 -3.327 1.00 96.44 200 GLN A C 1
ATOM 1569 O O . GLN A 1 200 ? 3.830 1.433 -3.696 1.00 96.44 200 GLN A O 1
ATOM 1574 N N . VAL A 1 201 ? 4.515 -0.154 -2.268 1.00 98.12 201 VAL A N 1
ATOM 1575 C CA . VAL A 1 201 ? 3.335 -0.070 -1.403 1.00 98.12 201 VAL A CA 1
ATOM 1576 C C . VAL A 1 201 ? 3.746 0.517 -0.063 1.00 98.12 201 VAL A C 1
ATOM 1578 O O . VAL A 1 201 ? 4.661 0.004 0.587 1.00 98.12 201 VAL A O 1
ATOM 1581 N N . ARG A 1 202 ? 3.066 1.587 0.345 1.00 98.31 202 ARG A N 1
ATOM 1582 C CA . ARG A 1 202 ? 3.314 2.284 1.606 1.00 98.31 202 ARG A CA 1
ATOM 1583 C C . ARG A 1 202 ? 2.012 2.456 2.373 1.00 98.31 202 ARG A C 1
ATOM 1585 O O . ARG A 1 202 ? 1.041 2.997 1.844 1.00 98.31 202 ARG A O 1
ATOM 1592 N N . LEU A 1 203 ? 2.004 1.982 3.612 1.00 98.50 203 LEU A N 1
ATOM 1593 C CA . LEU A 1 203 ? 0.859 2.035 4.509 1.00 98.50 203 LEU A CA 1
ATOM 1594 C C . LEU A 1 203 ? 1.226 2.903 5.713 1.00 98.50 203 LEU A C 1
ATOM 1596 O O . LEU A 1 203 ? 2.242 2.667 6.367 1.00 98.50 203 LEU A O 1
ATOM 1600 N N . PHE A 1 204 ? 0.410 3.915 5.991 1.00 97.88 204 PHE A N 1
ATOM 1601 C CA . PHE A 1 204 ? 0.664 4.883 7.052 1.00 97.88 204 PHE A CA 1
ATOM 1602 C C . PHE A 1 204 ? -0.561 5.043 7.952 1.00 97.88 204 PHE A C 1
ATOM 1604 O O . PHE A 1 204 ? -1.658 5.323 7.469 1.00 97.88 204 PHE A O 1
ATOM 1611 N N . GLY A 1 205 ? -0.389 4.930 9.269 1.00 97.25 205 GLY A N 1
ATOM 1612 C CA . GLY A 1 205 ? -1.474 5.191 10.217 1.00 97.25 205 GLY A CA 1
ATOM 1613 C C . GLY A 1 205 ? -2.636 4.200 10.108 1.00 97.25 205 GLY A C 1
ATOM 1614 O O . GLY A 1 205 ? -3.789 4.608 10.226 1.00 97.25 205 GLY A O 1
ATOM 1615 N N . LEU A 1 206 ? -2.358 2.927 9.808 1.00 98.31 206 LEU A N 1
ATOM 1616 C CA . LEU A 1 206 ? -3.379 1.876 9.812 1.00 98.31 206 LEU A CA 1
ATOM 1617 C C . LEU A 1 206 ? -3.628 1.390 11.242 1.00 98.31 206 LEU A C 1
ATOM 1619 O O . LEU A 1 206 ? -2.681 1.159 11.994 1.00 98.31 206 LEU A O 1
ATOM 1623 N N . HIS A 1 207 ? -4.893 1.185 11.594 1.00 98.00 207 HIS A N 1
ATOM 1624 C CA . HIS A 1 207 ? -5.300 0.642 12.886 1.00 98.00 207 HIS A CA 1
ATOM 1625 C C . HIS A 1 207 ? -6.363 -0.446 12.708 1.00 98.00 207 HIS A C 1
ATOM 1627 O O . HIS A 1 207 ? -7.351 -0.232 12.001 1.00 98.00 207 HIS A O 1
ATOM 1633 N N . ASN A 1 208 ? -6.153 -1.612 13.327 1.00 97.81 208 ASN A N 1
ATOM 1634 C CA . ASN A 1 208 ? -7.081 -2.750 13.282 1.00 97.81 208 ASN A CA 1
ATOM 1635 C C . ASN A 1 208 ? -7.531 -3.111 11.846 1.00 97.81 208 ASN A C 1
ATOM 1637 O O . ASN A 1 208 ? -8.716 -3.251 11.542 1.00 97.81 208 ASN A O 1
ATOM 1641 N N . CYS A 1 209 ? -6.575 -3.185 10.916 1.00 98.44 209 CYS A N 1
ATOM 1642 C CA . CYS A 1 209 ? -6.846 -3.462 9.503 1.00 98.44 209 CYS A CA 1
ATOM 1643 C C . CYS A 1 209 ? -6.426 -4.882 9.116 1.00 98.44 209 CYS A C 1
ATOM 1645 O O . CYS A 1 209 ? -5.367 -5.355 9.532 1.00 98.44 209 CYS A O 1
ATOM 1647 N N . LYS A 1 210 ? -7.212 -5.530 8.248 1.00 98.56 210 LYS A N 1
ATOM 1648 C CA . LYS A 1 210 ? -6.831 -6.794 7.598 1.00 98.56 210 LYS A CA 1
ATOM 1649 C C . LYS A 1 210 ? -6.196 -6.513 6.248 1.00 98.56 210 LYS A C 1
ATOM 1651 O O . LYS A 1 210 ? -6.765 -5.780 5.441 1.00 98.56 210 LYS A O 1
ATOM 1656 N N . VAL A 1 211 ? -5.030 -7.096 5.998 1.00 98.56 211 VAL A N 1
ATOM 1657 C CA . VAL A 1 211 ? -4.201 -6.759 4.839 1.00 98.56 211 VAL A CA 1
ATOM 1658 C C . VAL A 1 211 ? -3.796 -8.021 4.084 1.00 98.56 211 VAL A C 1
ATOM 1660 O O . VAL A 1 211 ? -3.179 -8.927 4.643 1.00 98.56 211 VAL A O 1
ATOM 1663 N N . TYR A 1 212 ? -4.119 -8.063 2.794 1.00 97.94 212 TYR A N 1
ATOM 1664 C CA . TYR A 1 212 ? -3.666 -9.072 1.845 1.00 97.94 212 TYR A CA 1
ATOM 1665 C C . TYR A 1 212 ? -3.059 -8.388 0.624 1.00 97.94 212 TYR A C 1
ATOM 1667 O O . TYR A 1 212 ? -3.771 -7.823 -0.201 1.00 97.94 212 TYR A O 1
ATOM 1675 N N . ILE A 1 213 ? -1.732 -8.397 0.520 1.00 97.25 213 ILE A N 1
ATOM 1676 C CA . ILE A 1 213 ? -1.006 -7.722 -0.557 1.00 97.25 213 ILE A CA 1
ATOM 1677 C C . ILE A 1 213 ? 0.022 -8.687 -1.122 1.00 97.25 213 ILE A C 1
ATOM 1679 O O . ILE A 1 213 ? 1.016 -9.011 -0.472 1.00 97.25 213 ILE A O 1
ATOM 1683 N N . VAL A 1 214 ? -0.224 -9.149 -2.341 1.00 94.25 214 VAL A N 1
ATOM 1684 C CA . VAL A 1 214 ? 0.621 -10.130 -3.020 1.00 94.25 214 VAL A CA 1
ATOM 1685 C C . VAL A 1 214 ? 0.940 -9.655 -4.424 1.00 94.25 214 VAL A C 1
ATOM 1687 O O . VAL A 1 214 ? 0.150 -8.956 -5.057 1.00 94.25 214 VAL A O 1
ATOM 1690 N N . ARG A 1 215 ? 2.110 -10.045 -4.920 1.00 93.25 215 ARG A N 1
ATOM 1691 C CA . ARG A 1 215 ? 2.493 -9.870 -6.316 1.00 93.25 215 ARG A CA 1
ATOM 1692 C C . ARG A 1 215 ? 2.334 -11.205 -7.027 1.00 93.25 215 ARG A C 1
ATOM 1694 O O . ARG A 1 215 ? 2.769 -12.228 -6.508 1.00 93.25 215 ARG A O 1
ATOM 1701 N N . ALA A 1 216 ? 1.714 -11.196 -8.201 1.00 89.38 216 ALA A N 1
ATOM 1702 C CA . ALA A 1 216 ? 1.661 -12.378 -9.046 1.00 89.38 216 ALA A CA 1
ATOM 1703 C C . ALA A 1 216 ? 3.082 -12.805 -9.465 1.00 89.38 216 ALA A C 1
ATOM 1705 O O . ALA A 1 216 ? 3.936 -11.969 -9.759 1.00 89.38 216 ALA A O 1
ATOM 1706 N N . GLY A 1 217 ? 3.328 -14.113 -9.518 1.00 85.12 217 GLY A N 1
ATOM 1707 C CA . GLY A 1 217 ? 4.648 -14.676 -9.810 1.00 85.12 217 GLY A CA 1
ATOM 1708 C C . GLY A 1 217 ? 5.448 -15.014 -8.550 1.00 85.12 217 GLY A C 1
ATOM 1709 O O . GLY A 1 217 ? 4.882 -15.263 -7.490 1.00 85.12 217 GLY A O 1
ATOM 1710 N N . THR A 1 218 ? 6.773 -15.091 -8.689 1.00 77.50 218 THR A N 1
ATOM 1711 C CA . THR A 1 218 ? 7.687 -15.578 -7.635 1.00 77.50 218 THR A CA 1
ATOM 1712 C C . THR A 1 218 ? 8.484 -14.472 -6.947 1.00 77.50 218 THR A C 1
ATOM 1714 O O . THR A 1 218 ? 9.224 -14.746 -6.006 1.00 77.50 218 THR A O 1
ATOM 1717 N N . GLU A 1 219 ? 8.393 -13.234 -7.433 1.00 85.75 219 GLU A N 1
ATOM 1718 C CA . GLU A 1 219 ? 9.129 -12.105 -6.866 1.00 85.75 219 GLU A CA 1
ATOM 1719 C C . GLU A 1 219 ? 8.472 -11.620 -5.566 1.00 85.75 219 GLU A C 1
ATOM 1721 O O . GLU A 1 219 ? 7.265 -11.357 -5.559 1.00 85.75 219 GLU A O 1
ATOM 1726 N N . PRO A 1 220 ? 9.241 -11.449 -4.476 1.00 88.75 220 PRO A N 1
ATOM 1727 C CA . PRO A 1 220 ? 8.691 -10.945 -3.231 1.00 88.75 220 PRO A CA 1
ATOM 1728 C C . PRO A 1 220 ? 8.303 -9.464 -3.342 1.00 88.75 220 PRO A C 1
ATOM 1730 O O . PRO A 1 220 ? 8.992 -8.667 -3.980 1.00 88.75 220 PRO A O 1
ATOM 1733 N N . GLN A 1 221 ? 7.219 -9.073 -2.670 1.00 94.00 221 GLN A N 1
ATOM 1734 C CA . GLN A 1 221 ? 6.784 -7.678 -2.575 1.00 94.00 221 GLN A CA 1
ATOM 1735 C C . GLN A 1 221 ? 7.286 -7.039 -1.278 1.00 94.00 221 GLN A C 1
ATOM 1737 O O . GLN A 1 221 ? 7.062 -7.568 -0.193 1.00 94.00 221 GLN A O 1
ATOM 1742 N N . THR A 1 222 ? 7.885 -5.853 -1.359 1.00 95.00 222 THR A N 1
ATOM 1743 C CA . THR A 1 222 ? 8.196 -5.056 -0.162 1.00 95.00 222 THR A CA 1
ATOM 1744 C C . THR A 1 222 ? 7.034 -4.126 0.183 1.00 95.00 222 THR A C 1
ATOM 1746 O O . THR A 1 222 ? 6.514 -3.431 -0.693 1.00 95.00 222 THR A O 1
ATOM 1749 N N . ILE A 1 223 ? 6.642 -4.083 1.456 1.00 97.12 223 ILE A N 1
ATOM 1750 C CA . ILE A 1 223 ? 5.625 -3.167 1.987 1.00 97.12 223 ILE A CA 1
ATOM 1751 C C . ILE A 1 223 ? 6.262 -2.324 3.083 1.00 97.12 223 ILE A C 1
ATOM 1753 O O . ILE A 1 223 ? 6.860 -2.866 4.011 1.00 97.12 223 ILE A O 1
ATOM 1757 N N . ILE A 1 224 ? 6.122 -1.006 2.980 1.00 97.25 224 ILE A N 1
ATOM 1758 C CA . ILE A 1 224 ? 6.597 -0.069 3.999 1.00 97.25 224 ILE A CA 1
ATOM 1759 C C . ILE A 1 224 ? 5.440 0.254 4.944 1.00 97.25 224 ILE A C 1
ATOM 1761 O O . ILE A 1 224 ? 4.362 0.634 4.483 1.00 97.25 224 ILE A O 1
ATOM 1765 N N . LEU A 1 225 ? 5.671 0.108 6.248 1.00 95.88 225 LEU A N 1
ATOM 1766 C CA . LEU A 1 225 ? 4.731 0.441 7.316 1.00 95.88 225 LEU A CA 1
ATOM 1767 C C . LEU A 1 225 ? 5.221 1.632 8.122 1.00 95.88 225 LEU A C 1
ATOM 1769 O O . LEU A 1 225 ? 6.381 1.667 8.514 1.00 95.88 225 LEU A O 1
ATOM 1773 N N . GLU A 1 226 ? 4.329 2.562 8.442 1.00 95.06 226 GLU A N 1
ATOM 1774 C CA . GLU A 1 226 ? 4.627 3.689 9.327 1.00 95.06 226 GLU A CA 1
ATOM 1775 C C . GLU A 1 226 ? 3.453 3.991 10.249 1.00 95.06 226 GLU A C 1
ATOM 1777 O O . GLU A 1 226 ? 2.320 4.149 9.798 1.00 95.06 226 GLU A O 1
ATOM 1782 N N . ASN A 1 227 ? 3.724 4.102 11.549 1.00 94.62 227 ASN A N 1
ATOM 1783 C CA . ASN A 1 227 ? 2.737 4.394 12.591 1.00 94.62 227 ASN A CA 1
ATOM 1784 C C . ASN A 1 227 ? 1.487 3.503 12.497 1.00 94.62 227 ASN A C 1
ATOM 1786 O O . ASN A 1 227 ? 0.367 3.968 12.698 1.00 94.62 227 ASN A O 1
ATOM 1790 N N . CYS A 1 228 ? 1.673 2.236 12.132 1.00 95.69 228 CYS A N 1
ATOM 1791 C CA . CYS A 1 228 ? 0.595 1.261 12.064 1.00 95.69 228 CYS A CA 1
ATOM 1792 C C . CYS A 1 228 ? 0.457 0.539 13.410 1.00 95.69 228 CYS A C 1
ATOM 1794 O O . CYS A 1 228 ? 1.390 0.512 14.210 1.00 95.69 228 CYS A O 1
ATOM 1796 N N . SER A 1 229 ? -0.716 -0.021 13.681 1.00 95.31 229 SER A N 1
ATOM 1797 C CA . SER A 1 229 ? -0.983 -0.797 14.894 1.00 95.31 229 SER A CA 1
ATOM 1798 C C . SER A 1 229 ? -2.080 -1.822 14.641 1.00 95.31 229 SER A C 1
ATOM 1800 O O . SER A 1 229 ? -2.977 -1.593 13.827 1.00 95.31 229 SER A O 1
ATOM 1802 N N . GLU A 1 230 ? -1.998 -2.966 15.320 1.00 95.44 230 GLU A N 1
ATOM 1803 C CA . GLU A 1 230 ? -3.009 -4.033 15.252 1.00 95.44 230 GLU A CA 1
ATOM 1804 C C . GLU A 1 230 ? -3.314 -4.493 13.812 1.00 95.44 230 GLU A C 1
ATOM 1806 O O . GLU A 1 230 ? -4.419 -4.923 13.487 1.00 95.44 230 GLU A O 1
ATOM 1811 N N . CYS A 1 231 ? -2.331 -4.392 12.913 1.00 97.31 231 CYS A N 1
ATOM 1812 C CA . CYS A 1 231 ? -2.502 -4.821 11.530 1.00 97.31 231 CYS A CA 1
ATOM 1813 C C . CYS A 1 231 ? -2.394 -6.346 11.424 1.00 97.31 231 CYS A C 1
ATOM 1815 O O . CYS A 1 231 ? -1.455 -6.966 11.924 1.00 97.31 231 CYS A O 1
ATOM 1817 N N . GLN A 1 232 ? -3.357 -6.947 10.736 1.00 97.88 232 GLN A N 1
ATOM 1818 C CA . GLN A 1 232 ? -3.479 -8.384 10.535 1.00 97.88 232 GLN A CA 1
ATOM 1819 C C . GLN A 1 232 ? -3.164 -8.717 9.079 1.00 97.88 232 GLN A C 1
ATOM 1821 O O . GLN A 1 232 ? -4.018 -8.602 8.199 1.00 97.88 232 GLN A O 1
ATOM 1826 N N . PHE A 1 233 ? -1.929 -9.125 8.816 1.00 98.00 233 PHE A N 1
ATOM 1827 C CA . PHE A 1 233 ? -1.515 -9.591 7.499 1.00 98.00 233 PHE A CA 1
ATOM 1828 C C . PHE A 1 233 ? -1.922 -11.044 7.302 1.00 98.00 233 PHE A C 1
ATOM 1830 O O . PHE A 1 233 ? -1.829 -11.851 8.226 1.00 98.00 233 PHE A O 1
ATOM 1837 N N . HIS A 1 234 ? -2.357 -11.400 6.097 1.00 98.25 234 HIS A N 1
ATOM 1838 C CA . HIS A 1 234 ? -2.715 -12.787 5.823 1.00 98.25 234 HIS A CA 1
ATOM 1839 C C . HIS A 1 234 ? -1.497 -13.715 5.942 1.00 98.25 234 HIS A C 1
ATOM 1841 O O . HIS A 1 234 ? -0.402 -13.364 5.496 1.00 98.25 234 HIS A O 1
ATOM 1847 N N . SER A 1 235 ? -1.684 -14.927 6.467 1.00 97.00 235 SER A N 1
ATOM 1848 C CA . SER A 1 235 ? -0.613 -15.915 6.669 1.00 97.00 235 SER A CA 1
ATOM 1849 C C . SER A 1 235 ? 0.189 -16.233 5.406 1.00 97.00 235 SER A C 1
ATOM 1851 O O . SER A 1 235 ? 1.400 -16.436 5.486 1.00 97.00 235 SER A O 1
ATOM 1853 N N . ASP A 1 236 ? -0.457 -16.224 4.241 1.00 95.00 236 ASP A N 1
ATOM 1854 C CA . ASP A 1 236 ? 0.187 -16.549 2.960 1.00 95.00 236 ASP A CA 1
ATOM 1855 C C . ASP A 1 236 ? 1.261 -15.531 2.566 1.00 95.00 236 ASP A C 1
ATOM 1857 O O . ASP A 1 236 ? 2.216 -15.866 1.869 1.00 95.00 236 ASP A O 1
ATOM 1861 N N . MET A 1 237 ? 1.150 -14.296 3.060 1.00 95.62 237 MET A N 1
ATOM 1862 C CA . MET A 1 237 ? 2.107 -13.233 2.762 1.00 95.62 237 MET A CA 1
ATOM 1863 C C . MET A 1 237 ? 3.473 -13.461 3.413 1.00 95.62 237 MET A C 1
ATOM 1865 O O . MET A 1 237 ? 4.455 -12.854 2.994 1.00 95.62 237 MET A O 1
ATOM 1869 N N . LYS A 1 238 ? 3.562 -14.338 4.421 1.00 93.25 238 LYS A N 1
ATOM 1870 C CA . LYS A 1 238 ? 4.767 -14.523 5.241 1.00 93.25 238 LYS A CA 1
ATOM 1871 C C . LYS A 1 238 ? 6.015 -14.875 4.426 1.00 93.25 238 LYS A C 1
ATOM 1873 O O . LYS A 1 238 ? 7.115 -14.492 4.810 1.00 93.25 238 LYS A O 1
ATOM 1878 N N . ASN A 1 239 ? 5.839 -15.588 3.313 1.00 91.94 239 ASN A N 1
ATOM 1879 C CA . ASN A 1 239 ? 6.940 -16.031 2.453 1.00 91.94 239 ASN A CA 1
ATOM 1880 C C . ASN A 1 239 ? 7.037 -15.244 1.136 1.00 91.94 239 ASN A C 1
ATOM 1882 O O . ASN A 1 239 ? 8.021 -15.386 0.417 1.00 91.94 239 ASN A O 1
ATOM 1886 N N . THR A 1 240 ? 6.028 -14.437 0.802 1.00 92.25 240 THR A N 1
ATOM 1887 C CA . THR A 1 240 ? 5.955 -13.690 -0.467 1.00 92.25 240 THR A CA 1
ATOM 1888 C C . THR A 1 240 ? 6.156 -12.192 -0.282 1.00 92.25 240 THR A C 1
ATOM 1890 O O . THR A 1 240 ? 6.239 -11.455 -1.262 1.00 92.25 240 THR A O 1
ATOM 1893 N N . THR A 1 241 ? 6.206 -11.719 0.961 1.00 93.38 241 THR A N 1
ATOM 1894 C CA . THR A 1 241 ? 6.192 -10.296 1.276 1.00 93.38 241 THR A CA 1
ATOM 1895 C C . THR A 1 241 ? 7.228 -9.979 2.345 1.00 93.38 241 THR A C 1
ATOM 1897 O O . THR A 1 241 ? 7.347 -10.672 3.351 1.00 93.38 241 THR A O 1
ATOM 1900 N N . THR A 1 242 ? 7.981 -8.902 2.137 1.00 94.62 242 THR A N 1
ATOM 1901 C CA . THR A 1 242 ? 8.887 -8.332 3.138 1.00 94.62 242 THR A CA 1
ATOM 1902 C C . THR A 1 242 ? 8.265 -7.060 3.697 1.00 94.62 242 THR A C 1
ATOM 1904 O O . THR A 1 242 ? 8.008 -6.116 2.952 1.00 94.62 242 THR A O 1
ATOM 1907 N N . ILE A 1 243 ? 8.028 -7.018 5.006 1.00 94.62 243 ILE A N 1
ATOM 1908 C CA . ILE A 1 243 ? 7.498 -5.831 5.684 1.00 94.62 243 ILE A CA 1
ATOM 1909 C C . ILE A 1 243 ? 8.662 -5.036 6.277 1.00 94.62 243 ILE A C 1
ATOM 1911 O O . ILE A 1 243 ? 9.480 -5.583 7.014 1.00 94.62 243 ILE A O 1
ATOM 1915 N N . GLN A 1 244 ? 8.731 -3.748 5.953 1.00 94.25 244 GLN A N 1
ATOM 1916 C CA . GLN A 1 244 ? 9.696 -2.800 6.502 1.00 94.25 244 GLN A CA 1
ATOM 1917 C C . GLN A 1 244 ? 8.961 -1.780 7.373 1.00 94.25 244 GLN A C 1
ATOM 1919 O O . GLN A 1 244 ? 8.252 -0.924 6.849 1.00 94.25 244 GLN A O 1
ATOM 1924 N N . ASP A 1 245 ? 9.121 -1.866 8.694 1.00 91.94 245 ASP A N 1
ATOM 1925 C CA . ASP A 1 245 ? 8.517 -0.913 9.631 1.00 91.94 245 ASP A CA 1
ATOM 1926 C C . ASP A 1 245 ? 9.438 0.295 9.853 1.00 91.94 245 ASP A C 1
ATOM 1928 O O . ASP A 1 245 ? 10.553 0.184 10.365 1.00 91.94 245 ASP A O 1
ATOM 1932 N N . PHE A 1 246 ? 8.972 1.460 9.417 1.00 93.12 246 PHE A N 1
ATOM 1933 C CA . PHE A 1 246 ? 9.670 2.740 9.442 1.00 93.12 246 PHE A CA 1
ATOM 1934 C C . PHE A 1 246 ? 9.206 3.645 10.600 1.00 93.12 246 PHE A C 1
ATOM 1936 O O . PHE A 1 246 ? 9.695 4.767 10.735 1.00 93.12 246 PHE A O 1
ATOM 1943 N N . SER A 1 247 ? 8.325 3.168 11.489 1.00 86.19 247 SER A N 1
ATOM 1944 C CA . SER A 1 247 ? 7.762 3.953 12.608 1.00 86.19 247 SER A CA 1
ATOM 1945 C C . SER A 1 247 ? 8.821 4.500 13.581 1.00 86.19 247 SER A C 1
ATOM 1947 O O . SER A 1 247 ? 8.614 5.528 14.242 1.00 86.19 247 SER A O 1
ATOM 1949 N N . ASN A 1 248 ? 9.976 3.829 13.657 1.00 80.50 248 ASN A N 1
ATOM 1950 C CA . ASN A 1 248 ? 11.040 4.101 14.625 1.00 80.50 248 ASN A CA 1
ATOM 1951 C C . ASN A 1 248 ? 12.388 4.479 13.996 1.00 80.50 248 ASN A C 1
ATOM 1953 O O . ASN A 1 248 ? 13.398 4.511 14.698 1.00 80.50 248 ASN A O 1
ATOM 1957 N N . ILE A 1 249 ? 12.434 4.815 12.701 1.00 78.19 249 ILE A N 1
ATOM 1958 C CA . ILE A 1 249 ? 13.687 5.268 12.079 1.00 78.19 249 ILE A CA 1
ATOM 1959 C C . ILE A 1 249 ? 14.228 6.495 12.827 1.00 78.19 249 ILE A C 1
ATOM 1961 O O . ILE A 1 249 ? 13.556 7.517 12.957 1.00 78.19 249 ILE A O 1
ATOM 1965 N N . GLY A 1 250 ? 15.462 6.379 13.322 1.00 69.12 250 GLY A N 1
ATOM 1966 C CA . GLY A 1 250 ? 16.154 7.444 14.051 1.00 69.12 250 GLY A CA 1
ATOM 1967 C C . GLY A 1 250 ? 15.733 7.614 15.514 1.00 69.12 250 GLY A C 1
ATOM 1968 O O . GLY A 1 250 ? 16.236 8.527 16.168 1.00 69.12 250 GLY A O 1
ATOM 1969 N N . LYS A 1 251 ? 14.850 6.757 16.048 1.00 70.12 251 LYS A N 1
ATOM 1970 C CA . LYS A 1 251 ? 14.483 6.758 17.470 1.00 70.12 251 LYS A CA 1
ATOM 1971 C C . LYS A 1 251 ? 15.276 5.677 18.213 1.00 70.12 251 LYS A C 1
ATOM 1973 O O . LYS A 1 251 ? 15.307 4.526 17.797 1.00 70.12 251 LYS A O 1
ATOM 1978 N N . LEU A 1 252 ? 15.905 6.051 19.326 1.00 61.91 252 LEU A N 1
ATOM 1979 C CA . LEU A 1 252 ? 16.497 5.119 20.292 1.00 61.91 252 LEU A CA 1
ATOM 1980 C C . LEU A 1 252 ? 15.357 4.533 21.138 1.00 61.91 252 LEU A C 1
ATOM 1982 O O . LEU A 1 252 ? 15.064 5.060 22.208 1.00 61.91 252 LEU A O 1
ATOM 1986 N N . ILE A 1 253 ? 14.642 3.533 20.626 1.00 65.25 253 ILE A N 1
ATOM 1987 C CA . ILE A 1 253 ? 13.566 2.857 21.367 1.00 65.25 253 ILE A CA 1
ATOM 1988 C C . ILE A 1 253 ? 13.914 1.371 21.483 1.00 65.25 253 ILE A C 1
ATOM 1990 O O . ILE A 1 253 ? 14.428 0.780 20.534 1.00 65.25 253 ILE A O 1
ATOM 1994 N N . GLU A 1 254 ? 13.666 0.817 22.672 1.00 62.50 254 GLU A N 1
ATOM 1995 C CA . GLU A 1 254 ? 13.797 -0.601 23.023 1.00 62.50 254 GLU A CA 1
ATOM 1996 C C . GLU A 1 254 ? 12.934 -1.495 22.118 1.00 62.50 254 GLU A C 1
ATOM 1998 O O . GLU A 1 254 ? 11.972 -1.026 21.503 1.00 62.50 254 GLU A O 1
ATOM 2003 N N . GLU A 1 255 ? 13.296 -2.779 22.023 1.00 59.31 255 GLU A N 1
ATOM 2004 C CA . GLU A 1 255 ? 12.566 -3.797 21.259 1.00 59.31 255 GLU A CA 1
ATOM 2005 C C . GLU A 1 255 ? 11.073 -3.768 21.628 1.00 59.31 255 GLU A C 1
ATOM 2007 O O . GLU A 1 255 ? 10.657 -4.248 22.679 1.00 59.31 255 GLU A O 1
ATOM 2012 N N . SER A 1 256 ? 10.266 -3.149 20.767 1.00 64.62 256 SER A N 1
ATOM 2013 C CA . SER A 1 256 ? 8.810 -3.137 20.878 1.00 64.62 256 SER A CA 1
ATOM 2014 C C . SER A 1 256 ? 8.256 -4.300 20.073 1.00 64.62 256 SER A C 1
ATOM 2016 O O . SER A 1 256 ? 8.820 -4.680 19.043 1.00 64.62 256 SER A O 1
ATOM 2018 N N . GLU A 1 257 ? 7.153 -4.877 20.551 1.00 73.19 257 GLU A N 1
ATOM 2019 C CA . GLU A 1 257 ? 6.431 -5.878 19.775 1.00 73.19 257 GLU A CA 1
ATOM 2020 C C . GLU A 1 257 ? 6.075 -5.317 18.388 1.00 73.19 257 GLU A C 1
ATOM 2022 O O . GLU A 1 257 ? 5.785 -4.122 18.255 1.00 73.19 257 GLU A O 1
ATOM 2027 N N . PRO A 1 258 ? 6.122 -6.156 17.340 1.00 79.50 258 PRO A N 1
ATOM 2028 C CA . PRO A 1 258 ? 5.828 -5.711 15.989 1.00 79.50 258 PRO A CA 1
ATOM 2029 C C . PRO A 1 258 ? 4.422 -5.109 15.915 1.00 79.50 258 PRO A C 1
ATOM 2031 O O . PRO A 1 258 ? 3.462 -5.642 16.467 1.00 79.50 258 PRO A O 1
ATOM 2034 N N . SER A 1 259 ? 4.286 -4.022 15.154 1.00 86.56 259 SER A N 1
ATOM 2035 C CA . SER A 1 259 ? 3.024 -3.300 14.922 1.00 86.56 259 SER A CA 1
ATOM 2036 C C . SER A 1 259 ? 1.946 -4.117 14.186 1.00 86.56 259 SER A C 1
ATOM 2038 O O . SER A 1 259 ? 0.837 -3.633 13.928 1.00 86.56 259 SER A O 1
ATOM 2040 N N . PHE A 1 260 ? 2.268 -5.357 13.825 1.00 94.06 260 PHE A N 1
ATOM 2041 C CA . PHE A 1 260 ? 1.469 -6.234 12.997 1.00 94.06 260 PHE A CA 1
ATOM 2042 C C . PHE A 1 260 ? 1.672 -7.709 13.362 1.00 94.06 260 PHE A C 1
ATOM 2044 O O . PHE A 1 260 ? 2.673 -8.102 13.959 1.00 94.06 260 PHE A O 1
ATOM 2051 N N . SER A 1 261 ? 0.734 -8.549 12.932 1.00 95.94 261 SER A N 1
ATOM 2052 C CA . SER A 1 261 ? 0.793 -10.005 13.069 1.00 95.94 261 SER A CA 1
ATOM 2053 C C . SER A 1 261 ? 0.372 -10.698 11.773 1.00 95.94 261 SER A C 1
ATOM 2055 O O . SER A 1 261 ? -0.314 -10.107 10.938 1.00 95.94 261 SER A O 1
ATOM 2057 N N . TYR A 1 262 ? 0.786 -11.956 11.603 1.00 96.94 262 TYR A N 1
ATOM 2058 C CA . TYR A 1 262 ? 0.306 -12.817 10.522 1.00 96.94 262 TYR A CA 1
ATOM 2059 C C . TYR A 1 262 ? -0.799 -13.737 11.037 1.00 96.94 262 TYR A C 1
ATOM 2061 O O . TYR A 1 262 ? -0.582 -14.494 11.983 1.00 96.94 262 TYR A O 1
ATOM 2069 N N . VAL A 1 263 ? -1.962 -13.707 10.393 1.00 96.88 263 VAL A N 1
ATOM 2070 C CA . VAL A 1 263 ? -3.145 -14.495 10.759 1.00 96.88 263 VAL A CA 1
ATOM 2071 C C . VAL A 1 263 ? -3.826 -15.049 9.509 1.00 96.88 263 VAL A C 1
ATOM 2073 O O . VAL A 1 263 ? -3.724 -14.474 8.430 1.00 96.88 263 VAL A O 1
ATOM 2076 N N . SER A 1 264 ? -4.528 -16.172 9.632 1.00 95.44 264 SER A N 1
ATOM 2077 C CA . SER A 1 264 ? -5.344 -16.700 8.533 1.00 95.44 264 SER A CA 1
ATOM 2078 C C . SER A 1 264 ? -6.739 -16.072 8.566 1.00 95.44 264 SER A C 1
ATOM 2080 O O . SER A 1 264 ? -7.342 -15.952 9.635 1.00 95.44 264 SER A O 1
ATOM 2082 N N . PHE A 1 265 ? -7.253 -15.660 7.408 1.00 93.50 265 PHE A N 1
ATOM 2083 C CA . PHE A 1 265 ? -8.624 -15.173 7.235 1.00 93.50 265 PHE A CA 1
ATOM 2084 C C . PHE A 1 265 ? -9.083 -15.374 5.788 1.00 93.50 265 PHE A C 1
ATOM 2086 O O . PHE A 1 265 ? -8.266 -15.485 4.886 1.00 93.50 265 PHE A O 1
ATOM 2093 N N . SER A 1 266 ? -10.394 -15.404 5.544 1.00 87.81 266 SER A N 1
ATOM 2094 C CA . SER A 1 266 ? -10.922 -15.470 4.176 1.00 87.81 266 SER A CA 1
ATOM 2095 C C . SER A 1 266 ? -10.579 -14.194 3.401 1.00 87.81 266 SER A C 1
ATOM 2097 O O . SER A 1 266 ? -10.910 -13.099 3.871 1.00 87.81 266 SER A O 1
ATOM 2099 N N . THR A 1 267 ? -9.935 -14.352 2.245 1.00 76.94 267 THR A N 1
ATOM 2100 C CA . THR A 1 267 ? -9.582 -13.280 1.303 1.00 76.94 267 THR A CA 1
ATOM 2101 C C . THR A 1 267 ? -10.570 -13.168 0.153 1.00 76.94 267 THR A C 1
ATOM 2103 O O . THR A 1 267 ? -11.287 -14.157 -0.125 1.00 76.94 267 THR A O 1
#

pLDDT: mean 78.39, std 18.53, range [34.47, 98.62]

Secondary structure (DSSP, 8-state):
-------S--HHHHHHHHHHHHHHHHHHHHTT--HHHHHHHHHHHHHHHHHHGGGS-HHHHHHHHHHHHHHHHHHHHHTTTT------PPPPP---------PPPP-----TT--EES-EEEP-TT--EEEEEES-EEEEE---TT--TT-EEEEEEEEEEEES-EEEEES-SEEEEEEEEEEEES-EEEEEEPTT-EEEEEEES-BS-EEEEEESSSPPEEEEEES-BSEEEEGGGGGTEEEEE-TTTT-----PPPSEEEE----